Protein AF-A0A7S3M2V0-F1 (afdb_monomer_lite)

pLDDT: mean 78.36, std 23.15, range [28.3, 98.19]

Structure (mmCIF, N/CA/C/O backbone):
data_AF-A0A7S3M2V0-F1
#
_entry.id   AF-A0A7S3M2V0-F1
#
loop_
_atom_site.group_PDB
_atom_site.id
_atom_site.type_symbol
_atom_site.label_atom_id
_atom_site.label_alt_id
_atom_site.label_comp_id
_atom_site.label_asym_id
_atom_site.label_entity_id
_atom_site.label_seq_id
_atom_site.pdbx_PDB_ins_code
_atom_site.Cartn_x
_atom_site.Cartn_y
_atom_site.Cartn_z
_atom_site.occupancy
_atom_site.B_iso_or_equiv
_atom_site.auth_seq_id
_atom_site.auth_comp_id
_atom_site.auth_asym_id
_atom_site.auth_atom_id
_atom_site.pdbx_PDB_model_num
ATOM 1 N N . MET A 1 1 ? 3.330 -9.608 0.270 1.00 85.94 1 MET A N 1
ATOM 2 C CA . MET A 1 1 ? 4.418 -9.182 -0.634 1.00 85.94 1 MET A CA 1
ATOM 3 C C . MET A 1 1 ? 5.205 -10.417 -1.002 1.00 85.94 1 MET A C 1
ATOM 5 O O . MET A 1 1 ? 5.591 -11.142 -0.092 1.00 85.94 1 MET A O 1
ATOM 9 N N . ASN A 1 2 ? 5.426 -10.636 -2.293 1.00 89.81 2 ASN A N 1
ATOM 10 C CA . ASN A 1 2 ? 6.171 -11.778 -2.808 1.00 89.81 2 ASN A CA 1
ATOM 11 C C . ASN A 1 2 ? 7.429 -11.270 -3.511 1.00 89.81 2 ASN A C 1
ATOM 13 O O . ASN A 1 2 ? 7.371 -10.301 -4.271 1.00 89.81 2 ASN A O 1
ATOM 17 N N . LEU A 1 3 ? 8.567 -11.905 -3.239 1.00 91.19 3 LEU A N 1
ATOM 18 C CA . LEU A 1 3 ? 9.823 -11.586 -3.909 1.00 91.19 3 LEU A CA 1
ATOM 19 C C . LEU A 1 3 ? 10.030 -12.556 -5.079 1.00 91.19 3 LEU A C 1
ATOM 21 O O . LEU A 1 3 ? 9.828 -13.759 -4.899 1.00 91.19 3 LEU A O 1
ATOM 25 N N . PRO A 1 4 ? 10.437 -12.072 -6.263 1.00 91.06 4 PRO A N 1
ATOM 26 C CA . PRO A 1 4 ? 10.770 -12.951 -7.376 1.00 91.06 4 PRO A CA 1
ATOM 27 C C . PRO A 1 4 ? 12.010 -13.800 -7.054 1.00 91.06 4 PRO A C 1
ATOM 29 O O . PRO A 1 4 ? 12.847 -13.418 -6.239 1.00 91.06 4 PRO A O 1
ATOM 32 N N . LEU A 1 5 ? 12.158 -14.948 -7.726 1.00 88.88 5 LEU A N 1
ATOM 33 C CA . LEU A 1 5 ? 13.285 -15.871 -7.503 1.00 88.88 5 LEU A CA 1
ATOM 34 C C . LEU A 1 5 ? 14.654 -15.215 -7.745 1.00 88.88 5 LEU A C 1
ATOM 36 O O . LEU A 1 5 ? 15.607 -15.488 -7.022 1.00 88.88 5 LEU A O 1
ATOM 40 N N . LEU A 1 6 ? 14.732 -14.338 -8.748 1.00 91.94 6 LEU A N 1
ATOM 41 C CA . LEU A 1 6 ? 15.904 -13.520 -9.068 1.00 91.94 6 LEU A CA 1
ATOM 42 C C . LEU A 1 6 ? 15.725 -12.104 -8.504 1.00 91.94 6 LEU A C 1
ATOM 44 O O . LEU A 1 6 ? 15.824 -11.113 -9.222 1.00 91.94 6 LEU A O 1
ATOM 48 N N . TYR A 1 7 ? 15.349 -12.002 -7.228 1.00 90.31 7 TYR A N 1
ATOM 49 C CA . TYR A 1 7 ? 15.157 -10.711 -6.572 1.00 90.31 7 TYR A CA 1
ATOM 50 C C . TYR A 1 7 ? 16.423 -9.851 -6.653 1.00 90.31 7 TYR A C 1
ATOM 52 O O . TYR A 1 7 ? 17.525 -10.322 -6.374 1.00 90.31 7 TYR A O 1
ATOM 60 N N . ASN A 1 8 ? 16.216 -8.570 -6.970 1.00 89.88 8 ASN A N 1
ATOM 61 C CA . ASN A 1 8 ? 17.262 -7.576 -7.188 1.00 89.88 8 ASN A CA 1
ATOM 62 C C . ASN A 1 8 ? 18.113 -7.812 -8.448 1.00 89.88 8 ASN A C 1
ATOM 64 O O . ASN A 1 8 ? 19.311 -7.547 -8.444 1.00 89.88 8 ASN A O 1
ATOM 68 N N . ASP A 1 9 ? 17.476 -8.291 -9.512 1.00 92.38 9 ASP A N 1
ATOM 69 C CA . ASP A 1 9 ? 18.005 -8.372 -10.877 1.00 92.38 9 ASP A CA 1
ATOM 70 C C . ASP A 1 9 ? 17.248 -7.360 -11.765 1.00 92.38 9 ASP A C 1
ATOM 72 O O . ASP A 1 9 ? 16.314 -6.685 -11.314 1.00 92.38 9 ASP A O 1
ATOM 76 N N . GLU A 1 10 ? 17.657 -7.193 -13.016 1.00 93.00 10 GLU A N 1
ATOM 77 C CA . GLU A 1 10 ? 17.012 -6.266 -13.943 1.00 93.00 10 GLU A CA 1
ATOM 78 C C . GLU A 1 10 ? 15.523 -6.603 -14.121 1.00 93.00 10 GLU A C 1
ATOM 80 O O . GLU A 1 10 ? 15.143 -7.717 -14.482 1.00 93.00 10 GLU A O 1
ATOM 85 N N . ASN A 1 11 ? 14.658 -5.612 -13.887 1.00 92.81 11 ASN A N 1
ATOM 86 C CA . ASN A 1 11 ? 13.200 -5.734 -14.014 1.00 92.81 11 ASN A CA 1
ATOM 87 C C . ASN A 1 11 ? 12.539 -6.812 -13.131 1.00 92.81 11 ASN A C 1
ATOM 89 O O . ASN A 1 11 ? 11.455 -7.298 -13.463 1.00 92.81 11 ASN A O 1
ATOM 93 N N . THR A 1 12 ? 13.131 -7.145 -11.977 1.00 94.25 12 THR A N 1
ATOM 94 C CA . THR A 1 12 ? 12.544 -8.086 -11.008 1.00 94.25 12 THR A CA 1
ATOM 95 C C . THR A 1 12 ? 11.846 -7.383 -9.840 1.00 94.25 12 THR A C 1
ATOM 97 O O . THR A 1 12 ? 12.224 -7.500 -8.673 1.00 94.25 12 THR A O 1
ATOM 100 N N . HIS A 1 13 ? 10.776 -6.645 -10.156 1.00 95.44 13 HIS A N 1
ATOM 101 C CA . HIS A 1 13 ? 9.935 -5.979 -9.157 1.00 95.44 13 HIS A CA 1
ATOM 102 C C . HIS A 1 13 ? 9.354 -6.967 -8.134 1.00 95.44 13 HIS A C 1
ATOM 104 O O . HIS A 1 13 ? 8.874 -8.035 -8.522 1.00 95.44 13 HIS A O 1
ATOM 110 N N . PRO A 1 14 ? 9.325 -6.614 -6.838 1.00 95.44 14 PRO A N 1
ATOM 111 C CA . PRO A 1 14 ? 8.529 -7.348 -5.868 1.00 95.44 14 PRO A CA 1
ATOM 112 C C . PRO A 1 14 ? 7.035 -7.121 -6.122 1.00 95.44 14 PRO A C 1
ATOM 114 O O . PRO A 1 14 ? 6.609 -6.025 -6.487 1.00 95.44 14 PRO A O 1
ATOM 117 N N . GLU A 1 15 ? 6.231 -8.146 -5.866 1.00 94.81 15 GLU A N 1
ATOM 118 C CA . GLU A 1 15 ? 4.776 -8.055 -5.954 1.00 94.81 15 GLU A CA 1
ATOM 119 C C . GLU A 1 15 ? 4.200 -7.630 -4.606 1.00 94.81 15 GLU A C 1
ATOM 121 O O . GLU A 1 15 ? 4.487 -8.230 -3.561 1.00 94.81 15 GLU A O 1
ATOM 126 N N . ILE A 1 16 ? 3.355 -6.600 -4.616 1.00 96.00 16 ILE A N 1
ATOM 127 C CA . ILE A 1 16 ? 2.679 -6.097 -3.424 1.00 96.00 16 ILE A CA 1
ATOM 128 C C . ILE A 1 16 ? 1.179 -6.270 -3.606 1.00 96.00 16 ILE A C 1
ATOM 130 O O . ILE A 1 16 ? 0.606 -5.820 -4.593 1.00 96.00 16 ILE A O 1
ATOM 134 N N . SER A 1 17 ? 0.546 -6.897 -2.621 1.00 95.44 17 SER A N 1
ATOM 135 C CA . SER A 1 17 ? -0.901 -7.001 -2.534 1.00 95.44 17 SER A CA 1
ATOM 136 C C . SER A 1 17 ? -1.368 -6.783 -1.102 1.00 95.44 17 SER A C 1
ATOM 138 O O . SER A 1 17 ? -0.676 -7.142 -0.142 1.00 95.44 17 SER A O 1
ATOM 140 N N . PHE A 1 18 ? -2.541 -6.174 -0.974 1.00 94.62 18 PHE A N 1
ATOM 141 C CA . PHE A 1 18 ? -3.258 -6.006 0.277 1.00 94.62 18 PHE A CA 1
ATOM 142 C C . PHE A 1 18 ? -4.254 -7.147 0.461 1.00 9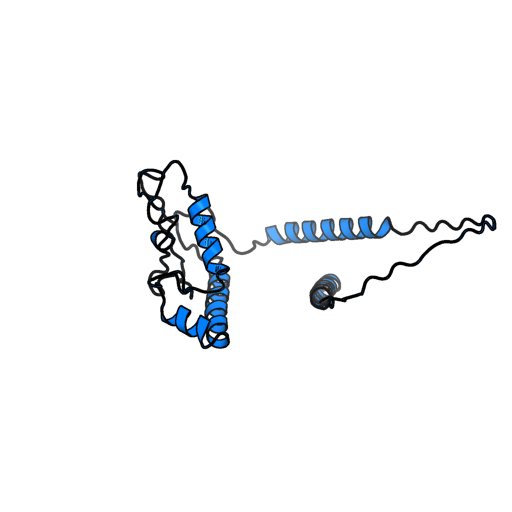4.62 18 PHE A C 1
ATOM 144 O O . PHE A 1 18 ? -5.010 -7.476 -0.451 1.00 94.62 18 PHE A O 1
ATOM 151 N N . ASN A 1 19 ? -4.256 -7.737 1.653 1.00 89.69 19 ASN A N 1
ATOM 152 C CA . ASN A 1 19 ? -5.244 -8.724 2.062 1.00 89.69 19 ASN A CA 1
ATOM 153 C C . ASN A 1 19 ? -5.816 -8.308 3.429 1.00 89.69 19 ASN A C 1
ATOM 155 O O . ASN A 1 19 ? -5.068 -8.298 4.407 1.00 89.69 19 ASN A O 1
ATOM 159 N N . PRO A 1 20 ? -7.103 -7.938 3.518 1.00 91.38 20 PRO A N 1
ATOM 160 C CA . PRO A 1 20 ? -8.052 -7.781 2.407 1.00 91.38 20 PRO A CA 1
ATOM 161 C C . PRO A 1 20 ? -7.656 -6.629 1.451 1.00 91.38 20 PRO A C 1
ATOM 163 O O . PRO A 1 20 ? -6.841 -5.782 1.834 1.00 91.38 20 PRO A O 1
ATOM 166 N N . PRO A 1 21 ? -8.204 -6.574 0.218 1.00 95.56 21 PRO A N 1
ATOM 167 C CA . PRO A 1 21 ? -8.041 -5.420 -0.666 1.00 95.56 21 PRO A CA 1
ATOM 168 C C . PRO A 1 21 ? -8.483 -4.121 0.020 1.00 95.56 21 PRO A C 1
ATOM 170 O O . PRO A 1 21 ? -9.477 -4.099 0.745 1.00 95.56 21 PRO A O 1
ATOM 173 N N . ILE A 1 22 ? -7.756 -3.027 -0.217 1.00 97.25 22 ILE A N 1
ATOM 174 C CA . ILE A 1 22 ? -8.046 -1.724 0.396 1.00 97.25 22 ILE A CA 1
ATOM 175 C C . ILE A 1 22 ? -8.645 -0.744 -0.610 1.00 97.25 22 ILE A C 1
ATOM 177 O O . ILE A 1 22 ? -8.357 -0.789 -1.806 1.00 97.25 22 ILE A O 1
ATOM 181 N N . PHE A 1 23 ? -9.438 0.202 -0.112 1.00 98.00 23 PHE A N 1
ATOM 182 C CA . PHE A 1 23 ? -9.989 1.276 -0.928 1.00 98.00 23 PHE A CA 1
ATOM 183 C C . PHE A 1 23 ? -8.955 2.396 -1.135 1.00 98.00 23 PHE A C 1
ATOM 185 O O . PHE A 1 23 ? -8.871 3.339 -0.350 1.00 98.00 23 PHE A O 1
ATOM 192 N N . ASN A 1 24 ? -8.134 2.277 -2.180 1.00 97.88 24 ASN A N 1
ATOM 193 C CA . ASN A 1 24 ? -7.141 3.278 -2.581 1.00 97.88 24 ASN A CA 1
ATOM 194 C C . ASN A 1 24 ? -7.098 3.396 -4.119 1.00 97.88 24 ASN A C 1
ATOM 196 O O . ASN A 1 24 ? -7.196 2.365 -4.781 1.00 97.88 24 ASN A O 1
ATOM 200 N N . PRO A 1 25 ? -6.923 4.600 -4.704 1.00 97.69 25 PRO A N 1
ATOM 201 C CA . PRO A 1 25 ? -6.874 4.778 -6.160 1.00 97.69 25 PRO A CA 1
ATOM 202 C C . PRO A 1 25 ? -5.831 3.919 -6.887 1.00 97.69 25 PRO A C 1
ATOM 204 O O . PRO A 1 25 ? -6.088 3.448 -7.992 1.00 97.69 25 PRO A O 1
ATOM 207 N N . LEU A 1 26 ? -4.665 3.681 -6.284 1.00 97.62 26 LEU A N 1
ATOM 208 C CA . LEU A 1 26 ? -3.564 2.932 -6.906 1.00 97.62 26 LEU A CA 1
ATOM 209 C C . LEU A 1 26 ? -3.589 1.431 -6.597 1.00 97.62 26 LEU A C 1
ATOM 211 O O . LEU A 1 26 ? -2.678 0.710 -6.994 1.00 97.62 26 LEU A O 1
ATOM 215 N N . VAL A 1 27 ? -4.613 0.955 -5.888 1.00 98.19 27 VAL A N 1
ATOM 216 C CA . VAL A 1 27 ? -4.750 -0.451 -5.504 1.00 98.19 27 VAL A CA 1
ATOM 217 C C . VAL A 1 27 ? -5.934 -1.056 -6.231 1.00 98.19 27 VAL A C 1
ATOM 219 O O . VAL A 1 27 ? -7.034 -0.509 -6.197 1.00 98.19 27 VAL A O 1
ATOM 222 N N . ASP A 1 28 ? -5.717 -2.201 -6.869 1.00 97.94 28 ASP A N 1
ATOM 223 C CA . ASP A 1 28 ? -6.786 -2.929 -7.538 1.00 97.94 28 ASP A CA 1
ATOM 224 C C . ASP A 1 28 ? -7.866 -3.345 -6.515 1.00 97.94 28 ASP A C 1
ATOM 226 O O . ASP A 1 28 ? -7.550 -4.006 -5.518 1.00 97.94 28 ASP A O 1
ATOM 230 N N . PRO A 1 29 ? -9.144 -2.979 -6.728 1.00 97.00 29 PRO A N 1
ATOM 231 C CA . PRO A 1 29 ? -10.192 -3.167 -5.726 1.00 97.00 29 PRO A CA 1
ATOM 232 C C . PRO A 1 29 ? -10.594 -4.633 -5.521 1.00 97.00 29 PRO A C 1
ATOM 234 O O . PRO A 1 29 ? -11.295 -4.933 -4.557 1.00 97.00 29 PRO A O 1
ATOM 237 N N . VAL A 1 30 ? -10.195 -5.542 -6.418 1.00 96.12 30 VAL A N 1
ATOM 238 C CA . VAL A 1 30 ? -10.583 -6.960 -6.379 1.00 96.12 30 VAL A CA 1
ATOM 239 C C . VAL A 1 30 ? -9.438 -7.826 -5.865 1.00 96.12 30 VAL A C 1
ATOM 241 O O . VAL A 1 30 ? -9.622 -8.662 -4.986 1.00 96.12 30 VAL A O 1
ATOM 244 N N . THR A 1 31 ? -8.249 -7.633 -6.421 1.00 96.94 31 THR A N 1
ATOM 245 C CA . THR A 1 31 ? -7.047 -8.425 -6.142 1.00 96.94 31 THR A CA 1
ATOM 246 C C . THR A 1 31 ? -6.202 -7.829 -5.017 1.00 96.94 31 THR A C 1
ATOM 248 O O . THR A 1 31 ? -5.353 -8.523 -4.460 1.00 96.94 31 THR A O 1
ATOM 251 N N . GLY A 1 32 ? -6.397 -6.546 -4.693 1.00 96.94 32 GLY A N 1
ATOM 252 C CA . GLY A 1 32 ? -5.567 -5.814 -3.742 1.00 96.94 32 GLY A CA 1
ATOM 253 C C . GLY A 1 32 ? -4.158 -5.525 -4.258 1.00 96.94 32 GLY A C 1
ATOM 254 O O . GLY A 1 32 ? -3.322 -5.083 -3.473 1.00 96.94 32 GLY A O 1
ATOM 255 N N . ALA A 1 33 ? -3.859 -5.793 -5.532 1.00 97.62 33 ALA A N 1
ATOM 256 C CA . ALA A 1 33 ? -2.536 -5.590 -6.103 1.00 97.62 33 ALA A CA 1
ATOM 257 C C . ALA A 1 33 ? -2.186 -4.098 -6.209 1.00 97.62 33 ALA A C 1
ATOM 259 O O . ALA A 1 33 ? -3.013 -3.276 -6.603 1.00 97.62 33 ALA A O 1
ATOM 260 N N . LEU A 1 34 ? -0.939 -3.769 -5.877 1.00 97.62 34 LEU A N 1
ATOM 261 C CA . LEU A 1 34 ? -0.328 -2.461 -6.086 1.00 97.62 34 LEU A CA 1
ATOM 262 C C . LEU A 1 34 ? 0.774 -2.603 -7.136 1.00 97.62 34 LEU A C 1
ATOM 264 O O . LEU A 1 34 ? 1.781 -3.273 -6.890 1.00 97.62 34 LEU A O 1
ATOM 268 N N . ASP A 1 35 ? 0.602 -1.955 -8.287 1.00 95.75 35 ASP A N 1
ATOM 269 C CA . ASP A 1 35 ? 1.611 -1.961 -9.345 1.00 95.75 35 ASP A CA 1
ATOM 270 C C . ASP A 1 35 ? 2.671 -0.878 -9.099 1.00 95.75 35 ASP A C 1
ATOM 272 O O . ASP A 1 35 ? 2.404 0.324 -9.141 1.00 95.75 35 ASP A O 1
ATOM 276 N N . LEU A 1 36 ? 3.907 -1.315 -8.853 1.00 95.56 36 LEU A N 1
ATOM 277 C CA . LEU A 1 36 ? 5.049 -0.422 -8.661 1.00 95.56 36 LEU A CA 1
ATOM 278 C C . LEU A 1 36 ? 5.417 0.338 -9.938 1.00 95.56 36 LEU A C 1
ATOM 280 O O . LEU A 1 36 ? 5.940 1.445 -9.852 1.00 95.56 36 LEU A O 1
ATOM 284 N N . LYS A 1 37 ? 5.131 -0.223 -11.117 1.00 94.50 37 LYS A N 1
ATOM 285 C CA . LYS A 1 37 ? 5.528 0.352 -12.412 1.00 94.50 37 LYS A CA 1
ATOM 286 C C . LYS A 1 37 ? 4.748 1.614 -12.775 1.00 94.50 37 LYS A C 1
ATOM 288 O O . LYS A 1 37 ? 5.089 2.276 -13.753 1.00 94.50 37 LYS A O 1
ATOM 293 N N . MET A 1 38 ? 3.720 1.947 -11.994 1.00 92.12 38 MET A N 1
ATOM 294 C CA . MET A 1 38 ? 2.965 3.193 -12.117 1.00 92.12 38 MET A CA 1
ATOM 295 C C . MET A 1 38 ? 3.778 4.422 -11.692 1.00 92.12 38 MET A C 1
ATOM 297 O O . MET A 1 38 ? 3.453 5.533 -12.102 1.00 92.12 38 MET A O 1
ATOM 301 N N . ASP A 1 39 ? 4.814 4.252 -10.866 1.00 91.75 39 ASP A N 1
ATOM 302 C CA . ASP A 1 39 ? 5.745 5.329 -10.532 1.00 91.75 39 ASP A CA 1
ATOM 303 C C . ASP A 1 39 ? 6.886 5.357 -11.548 1.00 91.75 39 ASP A C 1
ATOM 305 O O . ASP A 1 39 ? 7.564 4.353 -11.763 1.00 91.75 39 ASP A O 1
ATOM 309 N N . GLU A 1 40 ? 7.135 6.517 -12.156 1.00 91.06 40 GLU A N 1
ATOM 310 C CA . GLU A 1 40 ? 8.174 6.661 -13.183 1.00 91.06 40 GLU A CA 1
ATOM 311 C C . GLU A 1 40 ? 9.571 6.260 -12.679 1.00 91.06 40 GLU A C 1
ATOM 313 O O . GLU A 1 40 ? 10.368 5.729 -13.451 1.00 91.06 40 GLU A O 1
ATOM 318 N N . SER A 1 41 ? 9.871 6.436 -11.383 1.00 91.69 41 SER A N 1
ATOM 319 C CA . SER A 1 41 ? 11.156 5.994 -10.819 1.00 91.69 41 SER A CA 1
ATOM 320 C C . SER A 1 41 ? 11.262 4.475 -10.684 1.00 91.69 41 SER A C 1
ATOM 322 O O . SER A 1 41 ? 12.365 3.944 -10.617 1.00 91.69 41 SER A O 1
ATOM 324 N N . LEU A 1 42 ? 10.128 3.772 -10.684 1.00 94.06 42 LEU A N 1
ATOM 325 C CA . LEU A 1 42 ? 10.023 2.326 -10.511 1.00 94.06 42 LEU A CA 1
ATOM 326 C C . LEU A 1 42 ? 9.528 1.615 -11.769 1.00 94.06 42 LEU A C 1
ATOM 328 O O . LEU A 1 42 ? 9.242 0.425 -11.710 1.00 94.06 42 LEU A O 1
ATOM 332 N N . LYS A 1 43 ? 9.446 2.287 -12.917 1.00 94.50 43 LYS A N 1
ATOM 333 C CA . LYS A 1 43 ? 9.039 1.655 -14.178 1.00 94.50 43 LYS A CA 1
ATOM 334 C C . LYS A 1 43 ? 9.971 0.508 -14.579 1.00 94.50 43 LYS A C 1
ATOM 336 O O . LYS A 1 43 ? 9.512 -0.549 -15.009 1.00 94.50 43 LYS A O 1
ATOM 341 N N . GLU A 1 44 ? 11.268 0.701 -14.357 1.00 95.44 44 GLU A N 1
ATOM 342 C CA . GLU A 1 44 ? 12.320 -0.300 -14.543 1.00 95.44 44 GLU A CA 1
ATOM 343 C C . GLU A 1 44 ? 12.984 -0.607 -13.196 1.00 95.44 44 GLU A C 1
ATOM 345 O O . GLU A 1 44 ? 13.345 0.301 -12.441 1.00 95.44 44 GLU A O 1
ATOM 350 N N . TRP A 1 45 ? 13.153 -1.891 -12.868 1.00 95.81 45 TRP A N 1
ATOM 351 C CA . TRP A 1 45 ? 13.860 -2.275 -11.642 1.00 95.81 45 TRP A CA 1
ATOM 352 C C . TRP A 1 45 ? 15.363 -2.336 -11.910 1.00 95.81 45 TRP A C 1
ATOM 354 O O . TRP A 1 45 ? 15.796 -3.088 -12.781 1.00 95.81 45 TRP A O 1
ATOM 364 N N . GLN A 1 46 ? 16.148 -1.557 -11.163 1.00 95.50 46 GLN A N 1
ATOM 365 C CA . GLN A 1 46 ? 17.596 -1.455 -11.327 1.00 95.50 46 GLN A CA 1
ATOM 366 C C . GLN A 1 46 ? 18.287 -1.943 -10.044 1.00 95.50 46 GLN A C 1
ATOM 368 O O . GLN A 1 46 ? 18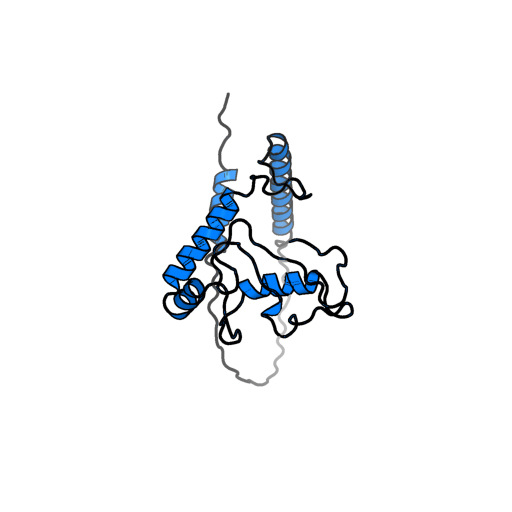.143 -1.279 -9.014 1.00 95.50 46 GLN A O 1
ATOM 373 N N . PRO A 1 47 ? 19.065 -3.041 -10.088 1.00 94.56 47 PRO A N 1
ATOM 374 C CA . PRO A 1 47 ? 19.718 -3.642 -8.913 1.00 94.56 47 PRO A CA 1
ATOM 375 C C . PRO A 1 47 ? 20.611 -2.705 -8.094 1.00 94.56 47 PRO A C 1
ATOM 377 O O . PRO A 1 47 ? 20.832 -2.922 -6.904 1.00 94.56 47 PRO A O 1
ATOM 380 N N . GLU A 1 48 ? 21.147 -1.671 -8.741 1.00 94.50 48 GLU A N 1
ATOM 381 C CA . GLU A 1 48 ? 22.046 -0.681 -8.139 1.00 94.50 48 GLU A CA 1
ATOM 382 C C . GLU A 1 48 ? 21.301 0.402 -7.344 1.00 94.50 48 GLU A C 1
ATOM 384 O O . GLU A 1 48 ? 21.914 1.134 -6.566 1.00 94.50 48 GLU A O 1
ATOM 389 N N . ARG A 1 49 ? 19.987 0.545 -7.558 1.00 93.00 49 ARG A N 1
ATOM 390 C CA . ARG A 1 49 ? 19.184 1.671 -7.050 1.00 93.00 49 ARG A CA 1
ATOM 391 C C . ARG A 1 49 ? 17.947 1.233 -6.280 1.00 93.00 49 ARG A C 1
ATOM 393 O O . ARG A 1 49 ? 17.527 1.921 -5.350 1.00 93.00 49 ARG A O 1
ATOM 400 N N . HIS A 1 50 ? 17.326 0.137 -6.696 1.00 96.44 50 HIS A N 1
ATOM 401 C CA . HIS A 1 50 ? 16.017 -0.278 -6.219 1.00 96.44 50 HIS A CA 1
ATOM 402 C C . HIS A 1 50 ? 16.158 -1.491 -5.314 1.00 96.44 50 HIS A C 1
ATOM 404 O O . HIS A 1 50 ? 16.647 -2.534 -5.721 1.00 96.44 50 HIS A O 1
ATOM 410 N N . PHE A 1 51 ? 15.693 -1.343 -4.079 1.00 95.31 51 PHE A N 1
ATOM 411 C CA . PHE A 1 51 ? 15.661 -2.403 -3.081 1.00 95.31 51 PHE A CA 1
ATOM 412 C C . PHE A 1 51 ? 14.247 -2.511 -2.511 1.00 95.31 51 PHE A C 1
ATOM 414 O O . PHE A 1 51 ? 13.397 -1.649 -2.735 1.00 95.31 51 PHE A O 1
ATOM 421 N N . ILE A 1 52 ? 13.992 -3.534 -1.698 1.00 94.69 52 ILE A N 1
ATOM 422 C CA . ILE A 1 52 ? 12.709 -3.721 -1.011 1.00 94.69 52 ILE A CA 1
ATOM 423 C C . ILE A 1 52 ? 12.284 -2.468 -0.238 1.00 94.69 52 ILE A C 1
ATOM 425 O O . ILE A 1 52 ? 11.109 -2.122 -0.223 1.00 94.69 52 ILE A O 1
ATOM 429 N N . VAL A 1 53 ? 13.241 -1.727 0.331 1.00 94.75 53 VAL A N 1
ATOM 430 C CA . VAL A 1 53 ? 12.983 -0.459 1.024 1.00 94.75 53 VAL A CA 1
ATOM 431 C C . VAL A 1 53 ? 12.399 0.585 0.072 1.00 94.75 53 VAL A C 1
ATOM 433 O O . VAL A 1 53 ? 11.491 1.314 0.461 1.00 94.75 53 VAL A O 1
ATOM 436 N N . THR A 1 54 ? 12.846 0.634 -1.183 1.00 95.50 54 THR A N 1
ATOM 437 C CA . THR A 1 54 ? 12.282 1.507 -2.220 1.00 95.50 54 THR A CA 1
ATOM 438 C C . THR A 1 54 ? 10.820 1.146 -2.496 1.00 95.50 54 THR A C 1
ATOM 440 O O . THR A 1 54 ? 9.958 2.024 -2.486 1.00 95.50 54 THR A O 1
ATOM 443 N N . ALA A 1 55 ? 10.514 -0.148 -2.633 1.00 96.00 55 ALA A N 1
ATOM 444 C CA . ALA A 1 55 ? 9.145 -0.632 -2.817 1.00 96.00 55 ALA A CA 1
ATOM 445 C C . ALA A 1 55 ? 8.249 -0.321 -1.601 1.00 96.00 55 ALA A C 1
ATOM 447 O O . ALA A 1 55 ? 7.135 0.174 -1.758 1.00 96.00 55 ALA A O 1
ATOM 448 N N . VAL A 1 56 ? 8.754 -0.523 -0.379 1.00 96.31 56 VAL A N 1
ATOM 449 C CA . VAL A 1 56 ? 8.056 -0.168 0.872 1.00 96.31 56 VAL A CA 1
ATOM 450 C C . VAL A 1 56 ? 7.863 1.348 0.999 1.00 96.31 56 VAL A C 1
ATOM 452 O O . VAL A 1 56 ? 6.847 1.807 1.516 1.00 96.31 56 VAL A O 1
ATOM 455 N N . THR A 1 57 ? 8.803 2.147 0.497 1.00 96.50 57 THR A N 1
ATOM 456 C CA . THR A 1 57 ? 8.701 3.613 0.503 1.00 96.50 57 THR A CA 1
ATOM 457 C C . THR A 1 57 ? 7.598 4.081 -0.439 1.00 96.50 57 THR A C 1
ATOM 459 O O . THR A 1 57 ? 6.803 4.942 -0.064 1.00 96.50 57 THR A O 1
ATOM 462 N N . PHE A 1 58 ? 7.492 3.479 -1.626 1.00 96.38 58 PHE A N 1
ATOM 463 C CA . PHE A 1 58 ? 6.376 3.734 -2.533 1.00 96.38 58 PHE A CA 1
ATOM 464 C C . PHE A 1 58 ? 5.038 3.261 -1.947 1.00 96.38 58 PHE A C 1
ATOM 466 O O . PHE A 1 58 ? 4.072 4.019 -1.939 1.00 96.38 58 PHE A O 1
ATOM 473 N N . LEU A 1 59 ? 4.999 2.069 -1.348 1.00 97.25 59 LEU A N 1
ATOM 474 C CA . LEU A 1 59 ? 3.837 1.575 -0.606 1.00 97.25 59 LEU A CA 1
ATOM 475 C C . LEU A 1 59 ? 3.398 2.550 0.498 1.00 97.25 59 LEU A C 1
ATOM 477 O O . LEU A 1 59 ? 2.213 2.795 0.681 1.00 97.25 59 LEU A O 1
ATOM 481 N N . LYS A 1 60 ? 4.334 3.150 1.234 1.00 97.12 60 LYS A N 1
ATOM 482 C CA . LYS A 1 60 ? 3.994 4.202 2.195 1.00 97.12 60 LYS A CA 1
ATOM 483 C C . LYS A 1 60 ? 3.434 5.429 1.472 1.00 97.12 60 LYS A C 1
ATOM 485 O O . LYS A 1 60 ? 2.402 5.950 1.881 1.00 97.12 60 LYS A O 1
ATOM 490 N N . LYS A 1 61 ? 4.097 5.882 0.401 1.00 96.31 61 LYS A N 1
ATOM 491 C CA . LYS A 1 61 ? 3.746 7.086 -0.372 1.00 96.31 61 LYS A CA 1
ATOM 492 C C . LYS A 1 61 ? 2.278 7.090 -0.804 1.00 96.31 61 LYS A C 1
ATOM 494 O O . LYS A 1 61 ? 1.653 8.136 -0.662 1.00 96.31 61 LYS A O 1
ATOM 499 N N . ILE A 1 62 ? 1.712 5.960 -1.248 1.00 96.25 62 ILE A N 1
ATOM 500 C CA . ILE A 1 62 ? 0.317 5.905 -1.736 1.00 96.25 62 ILE A CA 1
ATOM 501 C C . ILE A 1 62 ? -0.738 6.296 -0.685 1.00 96.25 62 ILE A C 1
ATOM 503 O O . ILE A 1 62 ? -1.844 6.682 -1.051 1.00 96.25 62 ILE A O 1
ATOM 507 N N . PHE A 1 63 ? -0.410 6.238 0.611 1.00 96.31 63 PHE A N 1
ATOM 508 C CA . PHE A 1 63 ? -1.308 6.666 1.691 1.00 96.31 63 PHE A CA 1
ATOM 509 C C . PHE A 1 63 ? -1.237 8.166 1.992 1.00 96.31 63 PHE A C 1
ATOM 511 O O . PHE A 1 63 ? -2.142 8.707 2.620 1.00 96.31 63 PHE A O 1
ATOM 518 N N . TYR A 1 64 ? -0.171 8.840 1.555 1.00 95.75 64 TYR A N 1
ATOM 519 C CA . TYR A 1 64 ? 0.074 10.260 1.829 1.00 95.75 64 TYR A CA 1
ATOM 520 C C . TYR A 1 64 ? -0.081 11.145 0.585 1.00 95.75 64 TYR A C 1
ATOM 522 O O . TYR A 1 64 ? 0.209 12.343 0.640 1.00 95.75 64 TYR A O 1
ATOM 530 N N . MET A 1 65 ? -0.512 10.576 -0.544 1.00 94.62 65 MET A N 1
ATOM 531 C CA . MET A 1 65 ? -0.757 11.336 -1.769 1.00 94.62 65 MET A CA 1
ATOM 532 C C . MET A 1 65 ? -1.894 12.342 -1.570 1.00 94.62 65 MET A C 1
ATOM 534 O O . MET A 1 65 ? -2.924 12.035 -0.971 1.00 94.62 65 MET A O 1
ATOM 538 N N . LYS A 1 66 ? -1.690 13.561 -2.080 1.00 94.31 66 LYS A N 1
ATOM 539 C CA . LYS A 1 66 ? -2.676 14.653 -2.028 1.00 94.31 66 LYS A CA 1
ATOM 540 C C . LYS A 1 66 ? -3.480 14.789 -3.320 1.00 94.31 66 LYS A C 1
ATOM 542 O O . LYS A 1 66 ? -4.547 15.394 -3.302 1.00 94.31 66 LYS A O 1
ATOM 547 N N . ASP A 1 67 ? -2.971 14.229 -4.408 1.00 93.62 67 ASP A N 1
ATOM 548 C CA . ASP A 1 67 ? -3.596 14.174 -5.720 1.00 93.62 67 ASP A CA 1
ATOM 549 C C . ASP A 1 67 ? -3.040 12.977 -6.506 1.00 93.62 67 ASP A C 1
ATOM 551 O O . ASP A 1 67 ? -2.001 12.415 -6.147 1.00 93.62 67 ASP A O 1
ATOM 555 N N . TYR A 1 68 ? -3.749 12.592 -7.568 1.00 93.75 68 TYR A N 1
ATOM 556 C CA . TYR A 1 68 ? -3.415 11.440 -8.411 1.00 93.75 68 TYR A CA 1
ATOM 557 C C . TYR A 1 68 ? -3.236 11.822 -9.887 1.00 93.75 68 TYR A C 1
ATOM 559 O O . TYR A 1 68 ? -3.208 10.954 -10.754 1.00 93.75 68 TYR A O 1
ATOM 567 N N . ASN A 1 69 ? -3.087 13.114 -10.195 1.00 88.12 69 ASN A N 1
ATOM 568 C CA . ASN A 1 69 ? -3.017 13.600 -11.579 1.00 88.12 69 ASN A CA 1
ATOM 569 C C . ASN A 1 69 ? -1.725 13.184 -12.302 1.00 88.12 69 ASN A C 1
ATOM 571 O O . ASN A 1 69 ? -1.674 13.186 -13.528 1.00 88.12 69 ASN A O 1
ATOM 575 N N . GLY A 1 70 ? -0.681 12.827 -11.548 1.00 86.06 70 GLY A N 1
ATOM 576 C CA . GLY A 1 70 ? 0.577 12.308 -12.087 1.00 86.06 70 GLY A CA 1
ATOM 577 C C . GLY A 1 70 ? 0.508 10.865 -12.597 1.00 86.06 70 GLY A C 1
ATOM 578 O O . GLY A 1 70 ? 1.494 10.387 -13.149 1.00 86.06 70 GLY A O 1
ATOM 579 N N . PHE A 1 71 ? -0.623 10.173 -12.423 1.00 88.94 71 PHE A N 1
ATOM 580 C CA . PHE A 1 71 ? -0.807 8.791 -12.856 1.00 88.94 71 PHE A CA 1
ATOM 581 C C . PHE A 1 71 ? -1.692 8.748 -14.110 1.00 88.94 71 PHE A C 1
ATOM 583 O O . PHE A 1 71 ? -2.857 9.138 -14.033 1.00 88.94 71 PHE A O 1
ATOM 590 N N . PRO A 1 72 ? -1.182 8.266 -15.263 1.00 83.44 72 PRO A N 1
ATOM 591 C CA . PRO A 1 72 ? -1.958 8.202 -16.506 1.00 83.44 72 PRO A CA 1
ATOM 592 C C . PRO A 1 72 ? -3.218 7.340 -16.394 1.00 83.44 72 PRO A C 1
ATOM 594 O O . PRO A 1 72 ? -4.216 7.602 -17.060 1.00 83.44 72 PRO A O 1
ATOM 597 N N . GLN A 1 73 ? -3.150 6.303 -15.562 1.00 88.56 73 GLN A N 1
ATOM 598 C CA . GLN A 1 73 ? -4.239 5.392 -15.256 1.00 88.56 73 GLN A CA 1
ATOM 599 C C . GLN A 1 73 ? -4.125 4.992 -13.787 1.00 88.56 73 GLN A C 1
ATOM 601 O O . GLN A 1 73 ? -3.021 4.769 -13.292 1.00 88.56 73 GLN A O 1
ATOM 606 N N . VAL A 1 74 ? -5.260 4.892 -13.101 1.00 95.38 74 VAL A N 1
ATOM 607 C CA . VAL A 1 74 ? -5.342 4.392 -11.725 1.00 95.38 74 VAL A CA 1
ATOM 608 C C . VAL A 1 74 ? -6.005 3.015 -11.709 1.00 95.38 74 VAL A C 1
ATOM 610 O O . VAL A 1 74 ? -6.793 2.691 -12.595 1.00 95.38 74 VAL A O 1
ATOM 613 N N . ALA A 1 75 ? -5.684 2.189 -10.715 1.00 96.69 75 ALA A N 1
ATOM 614 C CA . ALA A 1 75 ? -6.241 0.838 -10.601 1.00 96.69 75 ALA A CA 1
ATOM 615 C C . ALA A 1 75 ? -7.701 0.845 -10.109 1.00 96.69 75 ALA A C 1
ATOM 617 O O . ALA A 1 75 ? -8.479 -0.054 -10.421 1.00 96.69 75 ALA A O 1
ATOM 618 N N . ASN A 1 76 ? -8.087 1.879 -9.361 1.00 97.56 76 ASN A N 1
ATOM 619 C CA . ASN A 1 76 ? -9.418 2.041 -8.796 1.00 97.56 76 ASN A CA 1
ATOM 620 C C . ASN A 1 76 ? -9.968 3.438 -9.104 1.00 97.56 76 ASN A C 1
ATOM 622 O O . ASN A 1 76 ? -9.848 4.379 -8.315 1.00 97.56 76 ASN A O 1
ATOM 626 N N . GLU A 1 77 ? -10.602 3.547 -10.270 1.00 96.44 77 GLU A N 1
ATOM 627 C CA . GLU A 1 77 ? -11.289 4.756 -10.743 1.00 96.44 77 GLU A CA 1
ATOM 628 C C . GLU A 1 77 ? -12.321 5.260 -9.722 1.00 96.44 77 GLU A C 1
ATOM 630 O O . GLU A 1 77 ? -12.360 6.448 -9.422 1.00 96.44 77 GLU A O 1
ATOM 635 N N . ALA A 1 78 ? -13.099 4.361 -9.106 1.00 96.88 78 ALA A N 1
ATOM 636 C CA . ALA A 1 78 ? -14.120 4.744 -8.129 1.00 96.88 78 ALA A CA 1
ATOM 637 C C . ALA A 1 78 ? -13.513 5.430 -6.895 1.00 96.88 78 ALA A C 1
ATOM 639 O O . ALA A 1 78 ? -14.044 6.436 -6.423 1.00 96.88 78 ALA A O 1
ATOM 640 N N . ALA A 1 79 ? -12.382 4.924 -6.392 1.00 97.31 79 ALA A N 1
ATOM 641 C CA . ALA A 1 79 ? -11.663 5.565 -5.296 1.00 97.31 79 ALA A CA 1
ATOM 642 C C . ALA A 1 79 ? -11.098 6.931 -5.701 1.00 97.31 79 ALA A C 1
ATOM 644 O O . ALA A 1 79 ? -11.157 7.858 -4.895 1.00 97.31 79 ALA A O 1
ATOM 645 N N . LYS A 1 80 ? -10.595 7.083 -6.936 1.00 96.88 80 LYS A N 1
ATOM 646 C CA . LYS A 1 80 ? -10.117 8.376 -7.452 1.00 96.88 80 LYS A CA 1
ATOM 647 C C . LYS A 1 80 ? -11.253 9.393 -7.558 1.00 96.88 80 LYS A C 1
ATOM 649 O O . LYS A 1 80 ? -11.120 10.492 -7.030 1.00 96.88 80 LYS A O 1
ATOM 654 N N . THR A 1 81 ? -12.375 9.021 -8.174 1.00 96.56 81 THR A N 1
ATOM 655 C CA . THR A 1 81 ? -13.545 9.897 -8.314 1.00 96.56 81 THR A CA 1
ATOM 656 C C . THR A 1 81 ? -14.062 10.346 -6.951 1.00 96.56 81 THR A C 1
ATOM 658 O O . THR A 1 81 ? -14.233 11.538 -6.731 1.00 96.56 81 THR A O 1
ATOM 661 N N . MET A 1 82 ? -14.235 9.428 -5.992 1.00 97.25 82 MET A N 1
ATOM 662 C CA . MET A 1 82 ? -14.674 9.807 -4.642 1.00 97.25 82 MET A CA 1
ATOM 663 C C . MET A 1 82 ? -13.642 10.687 -3.930 1.00 97.25 82 MET A C 1
ATOM 665 O O . MET A 1 82 ? -14.012 11.643 -3.263 1.00 97.25 82 MET A O 1
ATOM 669 N N . PHE A 1 83 ? -12.344 10.423 -4.091 1.00 96.62 83 PHE A N 1
ATOM 670 C CA . PHE A 1 83 ? -11.304 11.273 -3.510 1.00 96.62 83 PHE A CA 1
ATOM 671 C C . PHE A 1 83 ? -11.384 12.730 -4.009 1.00 96.62 83 PHE A C 1
ATOM 673 O O . PHE A 1 83 ? -11.152 13.665 -3.236 1.00 96.62 83 PHE A O 1
ATOM 680 N N . GLU A 1 84 ? -11.722 12.922 -5.286 1.00 95.00 84 GLU A N 1
ATOM 681 C CA . GLU A 1 84 ? -11.810 14.232 -5.942 1.00 95.00 84 GLU A CA 1
ATOM 682 C C . GLU A 1 84 ? -13.153 14.938 -5.686 1.00 95.00 84 GLU A C 1
ATOM 684 O O . GLU A 1 84 ? -13.170 16.141 -5.420 1.00 95.00 84 GLU A O 1
ATOM 689 N N . GLU A 1 85 ? -14.263 14.199 -5.729 1.00 96.88 85 GLU A N 1
ATOM 690 C CA . GLU A 1 85 ? -15.623 14.753 -5.756 1.00 96.88 85 GLU A CA 1
ATOM 691 C C . GLU A 1 85 ? -16.382 14.606 -4.425 1.00 96.88 85 GLU A C 1
ATOM 693 O O . GLU A 1 85 ? -17.161 15.489 -4.068 1.00 96.88 85 GLU A O 1
ATOM 698 N N . ASP A 1 86 ? -16.146 13.531 -3.662 1.00 96.31 86 ASP A N 1
ATOM 699 C CA . ASP A 1 86 ? -16.860 13.220 -2.414 1.00 96.31 86 ASP A CA 1
ATOM 700 C C . ASP A 1 86 ? -15.932 12.629 -1.341 1.00 96.31 86 ASP A C 1
ATOM 702 O O . ASP A 1 86 ? -15.881 11.422 -1.067 1.00 96.31 86 ASP A O 1
ATOM 706 N N . LYS A 1 87 ? -15.201 13.527 -0.678 1.00 95.12 87 LYS A N 1
ATOM 707 C CA . LYS A 1 87 ? -14.259 13.162 0.387 1.00 95.12 87 LYS A CA 1
ATOM 708 C C . LYS A 1 87 ? -14.921 12.438 1.558 1.00 95.12 87 LYS A C 1
ATOM 710 O O . LYS A 1 87 ? -14.244 11.667 2.233 1.00 95.12 87 LYS A O 1
ATOM 715 N N . ASN A 1 88 ? -16.205 12.680 1.823 1.00 97.44 88 ASN A N 1
ATOM 716 C CA . ASN A 1 88 ? -16.885 12.057 2.955 1.00 97.44 88 ASN A CA 1
ATOM 717 C C . ASN A 1 88 ? -17.128 10.573 2.683 1.00 97.44 88 ASN A C 1
ATOM 719 O O . ASN A 1 88 ? -16.786 9.742 3.526 1.00 97.44 88 ASN A O 1
ATOM 723 N N . GLU A 1 89 ? -17.645 10.234 1.500 1.00 97.56 89 GLU A N 1
ATOM 724 C CA . GLU A 1 89 ? -17.823 8.834 1.101 1.00 97.56 89 GLU A CA 1
ATOM 725 C C . GLU A 1 89 ? -16.469 8.125 0.959 1.00 97.56 89 GLU A C 1
ATOM 727 O O . GLU A 1 89 ? -16.306 7.001 1.438 1.00 97.56 89 GLU A O 1
ATOM 732 N N . PHE A 1 90 ? -15.454 8.798 0.401 1.00 97.75 90 PHE A N 1
ATOM 733 C CA . PHE A 1 90 ? -14.095 8.253 0.347 1.00 97.75 90 PHE A CA 1
ATOM 734 C C . PHE A 1 90 ? -13.576 7.875 1.744 1.00 97.75 90 PHE A C 1
ATOM 736 O O . PHE A 1 90 ? -13.135 6.746 1.968 1.00 97.75 90 PHE A O 1
ATOM 743 N N . LEU A 1 91 ? -13.670 8.796 2.711 1.00 97.50 91 LEU A N 1
ATOM 744 C CA . LEU A 1 91 ? -13.246 8.545 4.088 1.00 97.50 91 LEU A CA 1
ATOM 745 C C . LEU A 1 91 ? -14.070 7.440 4.747 1.00 97.50 91 LEU A C 1
ATOM 747 O O . LEU A 1 91 ? -13.510 6.628 5.482 1.00 97.50 91 LEU A O 1
ATOM 751 N N . PHE A 1 92 ? -15.375 7.371 4.489 1.00 98.06 92 PHE A N 1
ATOM 752 C CA . PHE A 1 92 ? -16.225 6.298 4.999 1.00 98.06 92 PHE A CA 1
ATOM 753 C C . PHE A 1 92 ? -15.746 4.914 4.521 1.00 98.06 92 PHE A C 1
ATOM 755 O O . PHE A 1 92 ? -15.605 3.985 5.327 1.00 98.06 92 PHE A O 1
ATOM 762 N N . ARG A 1 93 ? -15.408 4.784 3.232 1.00 97.69 93 ARG A N 1
ATOM 763 C CA . ARG A 1 93 ? -14.858 3.548 2.648 1.00 97.69 93 ARG A CA 1
ATOM 764 C C . ARG A 1 93 ? -13.487 3.195 3.219 1.00 97.69 93 ARG A C 1
ATOM 766 O O . ARG A 1 93 ? -13.282 2.054 3.624 1.00 97.69 93 ARG A O 1
ATOM 773 N N . VAL A 1 94 ? -12.582 4.168 3.333 1.00 97.19 94 VAL A N 1
ATOM 774 C CA . VAL A 1 94 ? -11.252 3.960 3.936 1.00 97.19 94 VAL A CA 1
ATOM 775 C C . VAL A 1 94 ? -11.368 3.496 5.389 1.00 97.19 94 VAL A C 1
ATOM 777 O O . VAL A 1 94 ? -10.732 2.517 5.774 1.00 97.19 94 VAL A O 1
ATOM 780 N N . ASN A 1 95 ? -12.219 4.141 6.194 1.00 97.44 95 ASN A N 1
ATOM 781 C CA . ASN A 1 95 ? -12.447 3.738 7.586 1.00 97.44 95 ASN A CA 1
ATOM 782 C C . ASN A 1 95 ? -13.037 2.328 7.694 1.00 97.44 95 ASN A C 1
ATOM 784 O O . ASN A 1 95 ? -12.735 1.610 8.647 1.00 97.44 95 ASN A O 1
ATOM 788 N N . SER A 1 96 ? -13.845 1.912 6.718 1.00 96.94 96 SER A N 1
ATOM 789 C CA . SER A 1 96 ? -14.354 0.540 6.655 1.00 96.94 96 SER A CA 1
ATOM 790 C C . SER A 1 96 ? -13.213 -0.466 6.464 1.00 96.94 96 SER A C 1
ATOM 792 O O . SER A 1 96 ? -13.149 -1.439 7.211 1.00 96.94 96 SER A O 1
ATOM 794 N N . CYS A 1 97 ? -12.256 -0.188 5.571 1.00 96.44 97 CYS A N 1
ATOM 795 C CA . CYS A 1 97 ? -11.059 -1.023 5.400 1.00 96.44 97 CYS A CA 1
ATOM 796 C C . CYS A 1 97 ? -10.171 -1.056 6.657 1.00 96.44 97 CYS A C 1
ATOM 798 O O . CYS A 1 97 ? -9.617 -2.100 6.989 1.00 96.44 97 CYS A O 1
ATOM 800 N N . VAL A 1 98 ? -10.028 0.070 7.369 1.00 95.56 98 VAL A N 1
ATOM 801 C CA . VAL A 1 98 ? -9.260 0.127 8.630 1.00 95.56 98 VAL A CA 1
ATOM 802 C C . VAL A 1 98 ? -9.918 -0.723 9.712 1.00 95.56 98 VAL A C 1
ATOM 804 O O . VAL A 1 98 ? -9.240 -1.457 10.420 1.00 95.56 98 VAL A O 1
ATOM 807 N N . ARG A 1 99 ? -11.243 -0.652 9.844 1.00 95.44 99 ARG A N 1
ATOM 808 C CA . ARG A 1 99 ? -11.966 -1.503 10.792 1.00 95.44 99 ARG A CA 1
ATOM 809 C C . ARG A 1 99 ? -11.802 -2.980 10.459 1.00 95.44 99 ARG A C 1
ATOM 811 O O . ARG A 1 99 ? -11.463 -3.757 11.339 1.00 95.44 99 ARG A O 1
ATOM 818 N N . GLU A 1 100 ? -11.986 -3.342 9.192 1.00 94.00 100 GLU A N 1
ATOM 819 C CA . GLU A 1 100 ? -11.825 -4.725 8.748 1.00 94.00 100 GLU A CA 1
ATOM 820 C C . GLU A 1 100 ? -10.405 -5.243 9.012 1.00 94.00 100 GLU A C 1
ATOM 822 O O . GLU A 1 100 ? -10.235 -6.370 9.469 1.00 94.00 100 GLU A O 1
ATOM 827 N N . SER A 1 101 ? -9.369 -4.428 8.789 1.00 91.44 101 SER A N 1
ATOM 828 C CA . SER A 1 101 ? -7.994 -4.855 9.062 1.00 91.44 101 SER A CA 1
ATOM 829 C C . SER A 1 101 ? -7.728 -5.083 10.552 1.00 91.44 101 SER A C 1
ATOM 831 O O . SER A 1 101 ? -6.997 -6.013 10.891 1.00 91.44 101 SER A O 1
ATOM 833 N N . LEU A 1 102 ? -8.350 -4.293 11.435 1.00 90.94 102 LEU A N 1
ATOM 834 C CA . LEU A 1 102 ? -8.275 -4.466 12.888 1.00 90.94 102 LEU A CA 1
ATOM 835 C C . LEU A 1 102 ? -9.031 -5.711 13.367 1.00 90.94 102 LEU A C 1
ATOM 837 O O . LEU 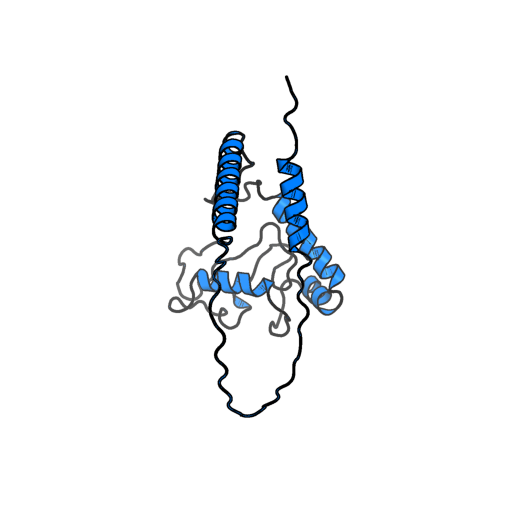A 1 102 ? -8.521 -6.447 14.211 1.00 90.94 102 LEU A O 1
ATOM 841 N N . ASP A 1 103 ? -10.204 -5.980 12.795 1.00 91.25 103 ASP A N 1
ATOM 842 C CA . ASP A 1 103 ? -11.009 -7.160 13.129 1.00 91.25 103 ASP A CA 1
ATOM 843 C C . ASP A 1 103 ? -10.277 -8.464 12.754 1.00 91.25 103 ASP A C 1
ATOM 845 O O . ASP A 1 103 ? -10.413 -9.484 13.428 1.00 91.25 103 ASP A O 1
ATOM 849 N N . ARG A 1 104 ? -9.436 -8.420 11.712 1.00 88.44 104 ARG A N 1
ATOM 850 C CA . ARG A 1 104 ? -8.699 -9.578 11.181 1.00 88.44 104 ARG A CA 1
ATOM 851 C C . ARG A 1 104 ? -7.279 -9.739 11.737 1.00 88.44 104 ARG A C 1
ATOM 853 O O . ARG A 1 104 ? -6.542 -10.595 11.251 1.00 88.44 104 ARG A O 1
ATOM 860 N N . VAL A 1 105 ? -6.873 -8.961 12.748 1.00 87.94 105 VAL A N 1
ATOM 861 C CA . VAL A 1 105 ? -5.492 -8.965 13.290 1.00 87.94 105 VAL A CA 1
ATOM 862 C C . VAL A 1 105 ? -5.023 -10.357 13.718 1.00 87.94 105 VAL A C 1
ATOM 864 O O . VAL A 1 105 ? -3.858 -10.697 13.519 1.00 87.94 105 VAL A O 1
ATOM 867 N N . TYR A 1 106 ? -5.914 -11.167 14.290 1.00 87.69 106 TYR A N 1
ATOM 868 C CA . TYR A 1 106 ? -5.589 -12.506 14.795 1.00 87.69 106 TYR A CA 1
ATOM 869 C C . TYR A 1 106 ? -5.865 -13.627 13.790 1.00 87.69 106 TYR A C 1
ATOM 871 O O . TYR A 1 106 ? -5.613 -14.798 14.079 1.00 87.69 106 TYR A O 1
ATOM 879 N N . GLU A 1 107 ? -6.371 -13.295 12.604 1.00 84.31 107 GLU A N 1
ATOM 880 C CA . GLU A 1 107 ? -6.534 -14.277 11.545 1.00 84.31 107 GLU A CA 1
ATOM 881 C C . GLU A 1 107 ? -5.162 -14.603 10.950 1.00 84.31 107 GLU A C 1
ATOM 883 O O . GLU A 1 107 ? -4.459 -13.735 10.431 1.00 84.31 107 GLU A O 1
ATOM 888 N N . ALA A 1 108 ? -4.768 -15.876 10.991 1.00 67.75 108 ALA A N 1
ATOM 889 C CA . ALA A 1 108 ? -3.566 -16.333 10.306 1.00 67.75 108 ALA A CA 1
ATOM 890 C C . ALA A 1 108 ? -3.805 -16.300 8.787 1.00 67.75 108 ALA A C 1
ATOM 892 O O . ALA A 1 108 ? -4.300 -17.259 8.199 1.00 67.75 108 ALA A O 1
ATOM 893 N N . GLN A 1 109 ? -3.481 -15.173 8.152 1.00 65.25 109 GLN A N 1
ATOM 894 C CA . GLN A 1 109 ? -3.773 -14.956 6.733 1.00 65.25 109 GLN A CA 1
ATOM 895 C C . GLN A 1 109 ? -2.826 -15.707 5.782 1.00 65.25 109 GLN A C 1
ATOM 897 O O . GLN A 1 109 ? -3.185 -15.938 4.629 1.00 65.25 109 GLN A O 1
ATOM 902 N N . ASN A 1 110 ? -1.625 -16.088 6.236 1.00 65.38 110 ASN A N 1
ATOM 903 C CA . ASN A 1 110 ? -0.662 -16.851 5.440 1.00 65.38 110 ASN A CA 1
ATOM 904 C C . ASN A 1 110 ? 0.198 -17.756 6.341 1.00 65.38 110 ASN A C 1
ATOM 906 O O . ASN A 1 110 ? 0.893 -17.261 7.228 1.00 65.38 110 ASN A O 1
ATOM 910 N N . ALA A 1 111 ? 0.177 -19.068 6.085 1.00 63.44 111 ALA A N 1
ATOM 911 C CA . ALA A 1 111 ? 0.977 -20.064 6.805 1.00 63.44 111 ALA A CA 1
ATOM 912 C C . ALA A 1 111 ? 2.497 -19.872 6.632 1.00 63.44 111 ALA A C 1
ATOM 914 O O . ALA A 1 111 ? 3.274 -20.382 7.435 1.00 63.44 111 ALA A O 1
ATOM 915 N N . GLU A 1 112 ? 2.921 -19.129 5.608 1.00 71.88 112 GLU A N 1
ATOM 916 C CA . GLU A 1 112 ? 4.326 -18.829 5.316 1.00 71.88 112 GLU A CA 1
ATOM 917 C C . GLU A 1 112 ? 4.816 -17.527 5.974 1.00 71.88 112 GLU A C 1
ATOM 919 O O . GLU A 1 112 ? 5.999 -17.195 5.888 1.00 71.88 112 GLU A O 1
ATOM 924 N N . CYS A 1 113 ? 3.936 -16.767 6.637 1.00 70.50 113 CYS A N 1
ATOM 925 C CA . CYS A 1 113 ? 4.333 -15.534 7.310 1.00 70.50 113 CYS A CA 1
ATOM 926 C C . CYS A 1 113 ? 4.945 -15.830 8.687 1.00 70.50 113 CYS A C 1
ATOM 928 O O . CYS A 1 113 ? 4.296 -16.406 9.557 1.00 70.50 113 CYS A O 1
ATOM 930 N N . THR A 1 114 ? 6.179 -15.376 8.920 1.00 78.00 114 THR A N 1
ATOM 931 C CA . THR A 1 114 ? 6.875 -15.546 10.211 1.00 78.00 114 THR A CA 1
ATOM 932 C C . THR A 1 114 ? 6.249 -14.722 11.342 1.00 78.00 114 THR A C 1
ATOM 934 O O . THR A 1 114 ? 6.433 -15.036 12.517 1.00 78.00 114 THR A O 1
ATOM 937 N N . LEU A 1 115 ? 5.529 -13.649 11.006 1.00 79.50 115 LEU A N 1
ATOM 938 C CA . LEU A 1 115 ? 4.870 -12.771 11.970 1.00 79.50 115 LEU A CA 1
ATOM 939 C C . LEU A 1 115 ? 3.385 -13.124 12.049 1.00 79.50 115 LEU A C 1
ATOM 941 O O . LEU A 1 115 ? 2.628 -12.858 11.118 1.00 79.50 115 LEU A O 1
ATOM 945 N N . VAL A 1 116 ? 2.982 -13.702 13.180 1.00 83.00 116 VAL A N 1
ATOM 946 C CA . VAL A 1 116 ? 1.590 -14.054 13.478 1.00 83.00 116 VAL A CA 1
ATOM 947 C C . VAL A 1 116 ? 1.201 -13.416 14.802 1.00 83.00 116 VAL A C 1
ATOM 949 O O . VAL A 1 116 ? 1.840 -13.655 15.830 1.00 83.00 116 VAL A O 1
ATOM 952 N N . PHE A 1 117 ? 0.149 -12.604 14.781 1.00 85.06 117 PHE A N 1
ATOM 953 C CA . PHE A 1 117 ? -0.427 -12.050 15.997 1.00 85.06 117 PHE A CA 1
ATOM 954 C C . PHE A 1 117 ? -1.366 -13.073 16.633 1.00 85.06 117 PHE A C 1
ATOM 956 O O . PHE A 1 117 ? -2.067 -13.814 15.950 1.00 85.06 117 PHE A O 1
ATOM 963 N N . THR A 1 118 ? -1.373 -13.115 17.962 1.00 87.94 118 THR A N 1
ATOM 964 C CA . THR A 1 118 ? -2.279 -13.972 18.735 1.00 87.94 118 THR A CA 1
ATOM 965 C C . THR A 1 118 ? -2.989 -13.136 19.778 1.00 87.94 118 THR A C 1
ATOM 967 O O . THR A 1 118 ? -2.441 -12.126 20.234 1.00 87.94 118 THR A O 1
ATOM 970 N N . GLU A 1 119 ? -4.196 -13.557 20.145 1.00 89.12 119 GLU A N 1
ATOM 971 C CA . GLU A 1 119 ? -4.935 -12.915 21.223 1.00 89.12 119 GLU A CA 1
ATOM 972 C C . GLU A 1 119 ? -4.104 -12.892 22.518 1.00 89.12 119 GLU A C 1
ATOM 974 O O . GLU A 1 119 ? -3.312 -13.815 22.773 1.00 89.12 119 GLU A O 1
ATOM 979 N N . PRO A 1 120 ? -4.256 -11.843 23.346 1.00 89.00 120 PRO A N 1
ATOM 980 C CA . PRO A 1 120 ? -3.592 -11.769 24.636 1.00 89.00 120 PRO A CA 1
ATOM 981 C C . PRO A 1 120 ? -3.851 -13.027 25.469 1.00 89.00 120 PRO A C 1
ATOM 983 O O . PRO A 1 120 ? -4.988 -13.446 25.670 1.00 89.00 120 PRO A O 1
ATOM 986 N N . LYS A 1 121 ? -2.777 -13.641 25.967 1.00 90.25 121 LYS A N 1
ATOM 987 C CA . LYS A 1 121 ? -2.858 -14.790 26.872 1.00 90.25 121 LYS A CA 1
ATOM 988 C C . LYS A 1 121 ? -2.917 -14.285 28.314 1.00 90.25 121 LYS A C 1
ATOM 990 O O . LYS A 1 121 ? -2.284 -13.271 28.589 1.00 90.25 121 LYS A O 1
ATOM 995 N N . PRO A 1 122 ? -3.519 -15.028 29.260 1.00 91.12 122 PRO A N 1
ATOM 996 C CA . PRO A 1 122 ? -3.563 -14.619 30.670 1.00 91.12 122 PRO A CA 1
ATOM 997 C C . PRO A 1 122 ? -2.187 -14.287 31.275 1.00 91.12 122 PRO A C 1
ATOM 999 O O . PRO A 1 122 ? -2.053 -13.376 32.079 1.00 91.12 122 PRO A O 1
ATOM 1002 N N . ALA A 1 123 ? -1.120 -14.965 30.834 1.00 89.69 123 ALA A N 1
ATOM 1003 C CA . ALA A 1 123 ? 0.248 -14.667 31.273 1.00 89.69 123 ALA A CA 1
ATOM 1004 C C . ALA A 1 123 ? 0.749 -13.265 30.857 1.00 89.69 123 ALA A C 1
ATOM 1006 O O . ALA A 1 123 ? 1.715 -12.758 31.425 1.00 89.69 123 ALA A O 1
ATOM 1007 N N . HIS A 1 124 ? 0.129 -12.641 29.852 1.00 91.94 124 HIS A N 1
ATOM 1008 C CA . HIS A 1 124 ? 0.455 -11.281 29.433 1.00 91.94 124 HIS A CA 1
ATOM 1009 C C . HIS A 1 124 ? -0.080 -10.242 30.426 1.00 91.94 124 HIS A C 1
ATOM 1011 O O . HIS A 1 124 ? 0.523 -9.177 30.534 1.00 91.94 124 HIS A O 1
ATOM 1017 N N . ASP A 1 125 ? -1.133 -10.544 31.192 1.00 92.00 125 ASP A N 1
ATOM 1018 C CA . ASP A 1 125 ? -1.741 -9.598 32.138 1.00 92.00 125 ASP A CA 1
ATOM 1019 C C . ASP A 1 125 ? -0.743 -9.158 33.210 1.00 92.00 125 ASP A C 1
ATOM 1021 O O . ASP A 1 125 ? -0.637 -7.974 33.526 1.00 92.00 125 ASP A O 1
ATOM 1025 N N . ASP A 1 126 ? 0.054 -10.094 33.725 1.00 92.31 126 ASP A N 1
ATOM 1026 C CA . ASP A 1 126 ? 1.089 -9.805 34.720 1.00 92.31 126 ASP A CA 1
ATOM 1027 C C . ASP A 1 126 ? 2.205 -8.929 34.139 1.00 92.31 126 ASP A C 1
ATOM 1029 O O . ASP A 1 126 ? 2.725 -8.028 34.806 1.00 92.31 126 ASP A O 1
ATOM 1033 N N . VAL A 1 127 ? 2.553 -9.153 32.868 1.00 91.69 127 VAL A N 1
ATOM 1034 C CA . VAL A 1 127 ? 3.543 -8.344 32.149 1.00 91.69 127 VAL A CA 1
ATOM 1035 C C . VAL A 1 127 ? 3.009 -6.931 31.933 1.00 91.69 127 VAL A C 1
ATOM 1037 O O . VAL A 1 127 ? 3.725 -5.972 32.216 1.00 91.69 127 VAL A O 1
ATOM 1040 N N . ILE A 1 128 ? 1.753 -6.794 31.501 1.00 92.44 128 ILE A N 1
ATOM 1041 C CA . ILE A 1 128 ? 1.084 -5.505 31.300 1.00 92.44 128 ILE A CA 1
ATOM 1042 C C . ILE A 1 128 ? 1.016 -4.739 32.622 1.00 92.44 128 ILE A C 1
ATOM 1044 O O . ILE A 1 128 ? 1.482 -3.603 32.686 1.00 92.44 128 ILE A O 1
ATOM 1048 N N . LYS A 1 129 ? 0.525 -5.369 33.698 1.00 93.31 129 LYS A N 1
ATOM 1049 C CA . LYS A 1 129 ? 0.469 -4.765 35.040 1.00 93.31 129 LYS A CA 1
ATOM 1050 C C . LYS A 1 129 ? 1.840 -4.264 35.481 1.00 93.31 129 LYS A C 1
ATOM 1052 O O . LYS A 1 129 ? 1.953 -3.144 35.977 1.00 93.31 129 LYS A O 1
ATOM 1057 N N . ARG A 1 130 ? 2.895 -5.057 35.263 1.00 93.44 130 ARG A N 1
ATOM 1058 C CA . ARG A 1 130 ? 4.267 -4.664 35.603 1.00 93.44 130 ARG A CA 1
ATOM 1059 C C . ARG A 1 130 ? 4.754 -3.476 34.776 1.00 93.44 130 ARG A C 1
ATOM 1061 O O . ARG A 1 130 ? 5.339 -2.565 35.354 1.00 93.44 130 ARG A O 1
ATOM 1068 N N . ILE A 1 131 ? 4.523 -3.478 33.461 1.00 93.56 131 ILE A N 1
ATOM 1069 C CA . ILE A 1 131 ? 4.924 -2.383 32.563 1.00 93.56 131 ILE A CA 1
ATOM 1070 C C . ILE A 1 131 ? 4.223 -1.085 32.974 1.00 93.56 131 ILE A C 1
ATOM 1072 O O . ILE A 1 131 ? 4.887 -0.071 33.184 1.00 93.56 131 ILE A O 1
ATOM 1076 N N . VAL A 1 132 ? 2.902 -1.131 33.162 1.00 94.38 132 VAL A N 1
ATOM 1077 C CA . VAL A 1 132 ? 2.096 0.026 33.577 1.00 94.38 132 VAL A CA 1
ATOM 1078 C C . VAL A 1 132 ? 2.554 0.546 34.940 1.00 94.38 132 VAL A C 1
ATOM 1080 O O . VAL A 1 132 ? 2.768 1.746 35.101 1.00 94.38 132 VAL A O 1
ATOM 1083 N N . TYR A 1 133 ? 2.774 -0.347 35.909 1.00 93.06 133 TYR A N 1
ATOM 1084 C CA . TYR A 1 133 ? 3.257 0.030 37.236 1.00 93.06 133 TYR A CA 1
ATOM 1085 C C . TYR A 1 133 ? 4.632 0.708 37.182 1.00 93.06 133 TYR A C 1
ATOM 1087 O O . TYR A 1 133 ? 4.821 1.766 37.777 1.00 93.06 133 TYR A O 1
ATOM 1095 N N . GLN A 1 134 ? 5.592 0.132 36.453 1.00 91.94 134 GLN A N 1
ATOM 1096 C CA . GLN A 1 134 ? 6.935 0.702 36.316 1.00 91.94 134 GLN A CA 1
ATOM 1097 C C . GLN A 1 134 ? 6.906 2.074 35.642 1.00 91.94 134 GLN A C 1
ATOM 1099 O O . GLN A 1 134 ? 7.593 2.988 36.096 1.00 91.94 134 GLN A O 1
ATOM 1104 N N . HIS A 1 135 ? 6.079 2.239 34.609 1.00 91.69 135 HIS A N 1
ATOM 1105 C CA . HIS A 1 135 ? 5.928 3.517 33.926 1.00 91.69 135 HIS A CA 1
ATOM 1106 C C . HIS A 1 135 ? 5.313 4.587 34.843 1.00 91.69 135 HIS A C 1
ATOM 1108 O O . HIS A 1 135 ? 5.830 5.698 34.928 1.00 91.69 135 HIS A O 1
ATOM 1114 N N . ALA A 1 136 ? 4.289 4.234 35.628 1.00 92.31 136 ALA A N 1
ATOM 1115 C CA . ALA A 1 136 ? 3.700 5.141 36.612 1.00 92.31 136 ALA A CA 1
ATOM 1116 C C . ALA A 1 136 ? 4.707 5.583 37.691 1.00 92.31 136 ALA A C 1
ATOM 1118 O O . ALA A 1 136 ? 4.689 6.738 38.113 1.00 92.31 136 ALA A O 1
ATOM 1119 N N . GLN A 1 137 ? 5.608 4.696 38.128 1.00 91.31 137 GLN A N 1
ATOM 1120 C CA . GLN A 1 137 ? 6.676 5.054 39.071 1.00 91.31 137 GLN A CA 1
ATOM 1121 C C . GLN A 1 137 ? 7.703 6.009 38.448 1.00 91.31 137 GLN A C 1
ATOM 1123 O O . GLN A 1 137 ? 8.128 6.952 39.110 1.00 91.31 137 GLN A O 1
ATOM 1128 N N . GLN A 1 138 ? 8.068 5.811 37.177 1.00 89.25 138 GLN A N 1
ATOM 1129 C CA . GLN A 1 138 ? 8.980 6.707 36.454 1.00 89.25 138 GLN A CA 1
ATOM 1130 C C . GLN A 1 138 ? 8.391 8.113 36.295 1.00 89.25 138 GLN A C 1
ATOM 1132 O O . GLN A 1 138 ? 9.083 9.092 36.558 1.00 89.25 138 GLN A O 1
ATOM 1137 N N . LEU A 1 139 ? 7.104 8.218 35.942 1.00 88.12 139 LEU A N 1
ATOM 1138 C CA . LEU A 1 139 ? 6.411 9.507 35.841 1.00 88.12 139 LEU A CA 1
ATOM 1139 C C . LEU A 1 139 ? 6.322 10.219 37.198 1.00 88.12 139 LEU A C 1
ATOM 1141 O O . LEU A 1 139 ? 6.528 11.427 37.277 1.00 88.12 139 LEU A O 1
ATOM 1145 N N . ARG A 1 140 ? 6.076 9.475 38.284 1.00 86.00 140 ARG A N 1
ATOM 1146 C CA . ARG A 1 140 ? 6.062 10.028 39.649 1.00 86.00 140 ARG A CA 1
ATOM 1147 C C . ARG A 1 140 ? 7.437 10.503 40.107 1.00 86.00 140 ARG A C 1
ATOM 1149 O O . ARG A 1 140 ? 7.518 11.540 40.749 1.00 86.00 140 ARG A O 1
ATOM 1156 N N . ALA A 1 141 ? 8.499 9.766 39.784 1.00 81.94 141 ALA A N 1
ATOM 1157 C CA . ALA A 1 141 ? 9.864 10.168 40.107 1.00 81.94 141 ALA A CA 1
ATOM 1158 C C . ALA A 1 141 ? 10.278 11.429 39.329 1.00 81.94 141 ALA A C 1
ATOM 1160 O O . ALA A 1 141 ? 10.782 12.367 39.933 1.00 81.94 141 ALA A O 1
ATOM 1161 N N . ALA A 1 142 ? 9.972 11.498 38.028 1.00 79.00 142 ALA A N 1
ATOM 1162 C CA . ALA A 1 142 ? 10.262 12.667 37.193 1.00 79.00 142 ALA A CA 1
ATOM 1163 C C . ALA A 1 142 ? 9.456 13.917 37.601 1.00 79.00 142 ALA A C 1
ATOM 1165 O O . ALA A 1 142 ? 9.967 15.031 37.539 1.00 79.00 142 ALA A O 1
ATOM 1166 N N . GLY A 1 143 ? 8.214 13.746 38.068 1.00 63.28 143 GLY A N 1
ATOM 1167 C CA . GLY A 1 143 ? 7.398 14.843 38.598 1.00 63.28 143 GLY A CA 1
ATOM 1168 C C . GLY A 1 143 ? 7.837 15.358 39.976 1.00 63.28 143 GLY A C 1
ATOM 1169 O O . GLY A 1 143 ? 7.388 16.421 40.392 1.00 63.28 143 GLY A O 1
ATOM 1170 N N . ASN A 1 144 ? 8.707 14.631 40.684 1.00 56.66 144 ASN A N 1
ATOM 1171 C CA . ASN A 1 144 ? 9.154 14.980 42.035 1.00 56.66 144 ASN A CA 1
ATOM 1172 C C . ASN A 1 144 ? 10.515 15.710 42.062 1.00 56.66 144 ASN A C 1
ATOM 1174 O O . ASN A 1 144 ? 10.967 16.095 43.134 1.00 56.66 144 ASN A O 1
ATOM 1178 N N . GLU A 1 145 ? 11.157 15.923 40.906 1.00 54.16 145 GLU A N 1
ATOM 1179 C CA . GLU A 1 145 ? 12.449 16.631 40.784 1.00 54.16 145 GLU A CA 1
ATOM 1180 C C . GLU A 1 145 ? 12.307 18.123 40.394 1.00 54.16 145 GLU A C 1
ATOM 1182 O O . GLU A 1 145 ? 13.304 18.822 40.246 1.00 54.16 145 GLU A O 1
ATOM 1187 N N . GLY A 1 146 ? 11.080 18.648 40.259 1.00 48.19 146 GLY A N 1
ATOM 1188 C CA . GLY A 1 146 ? 10.813 20.041 39.852 1.00 48.19 146 GLY A CA 1
ATOM 1189 C C . GLY A 1 146 ? 10.456 21.024 40.977 1.00 48.19 146 GLY A C 1
ATOM 1190 O O . GLY A 1 146 ? 10.017 22.133 40.684 1.00 48.19 146 GLY A O 1
ATOM 1191 N N . GLY A 1 147 ? 10.581 20.631 42.248 1.00 45.44 147 GLY A N 1
ATOM 1192 C CA . GLY A 1 147 ? 10.051 21.387 43.388 1.00 45.44 147 GLY A CA 1
ATOM 1193 C C . GLY A 1 147 ? 11.055 21.617 44.514 1.00 45.44 147 GLY A C 1
ATOM 1194 O O . GLY A 1 147 ? 10.760 21.273 45.653 1.00 45.44 147 GLY A O 1
ATOM 1195 N N . GLU A 1 148 ? 12.225 22.187 44.223 1.00 39.84 148 GLU A N 1
ATOM 1196 C CA . GLU A 1 148 ? 13.075 22.782 45.263 1.00 39.84 148 GLU A CA 1
ATOM 1197 C C . GLU A 1 148 ? 12.998 24.312 45.193 1.00 39.84 148 GLU A C 1
ATOM 1199 O O . GLU A 1 148 ? 13.707 24.977 44.438 1.00 39.84 148 GLU A O 1
ATOM 1204 N N . ASP A 1 149 ? 12.103 24.848 46.027 1.00 41.31 149 ASP A N 1
ATOM 1205 C CA . ASP A 1 149 ? 12.054 26.241 46.466 1.00 41.31 149 ASP A CA 1
ATOM 1206 C C . ASP A 1 149 ? 13.446 26.711 46.922 1.00 41.31 149 ASP A C 1
ATOM 1208 O O . ASP A 1 149 ? 13.973 26.261 47.941 1.00 41.31 149 ASP A O 1
ATOM 1212 N N . HIS A 1 150 ? 14.022 27.682 46.214 1.00 38.16 150 HIS A N 1
ATOM 1213 C CA . HIS A 1 150 ? 15.091 28.521 46.751 1.00 38.16 150 HIS A CA 1
ATOM 1214 C C . HIS A 1 150 ? 14.507 29.856 47.215 1.00 38.16 150 HIS A C 1
ATOM 1216 O O . HIS A 1 150 ? 14.509 30.864 46.509 1.00 38.16 150 HIS A O 1
ATOM 1222 N N . SER A 1 151 ? 14.036 29.867 48.461 1.00 36.56 151 SER A N 1
ATOM 1223 C CA . SER A 1 151 ? 13.904 31.086 49.252 1.00 36.56 151 SER A CA 1
ATOM 1224 C C . SER A 1 151 ? 15.301 31.587 49.644 1.00 36.56 151 SER A C 1
ATOM 1226 O O . SER A 1 151 ? 15.954 30.999 50.506 1.00 36.56 151 SER A O 1
ATOM 1228 N N . GLY A 1 152 ? 15.759 32.680 49.033 1.00 31.36 152 GLY A N 1
ATOM 1229 C CA . GLY A 1 152 ? 17.024 33.335 49.369 1.00 31.36 152 GLY A CA 1
ATOM 1230 C C . GLY A 1 152 ? 16.950 34.838 49.126 1.00 31.36 152 GLY A C 1
ATOM 1231 O O . GLY A 1 152 ? 17.017 35.300 47.994 1.00 31.36 152 GLY A O 1
ATOM 1232 N N . ALA A 1 153 ? 16.782 35.602 50.204 1.00 32.34 153 ALA A N 1
ATOM 1233 C CA . ALA A 1 153 ? 16.795 37.060 50.204 1.00 32.34 153 ALA A CA 1
ATOM 1234 C C . ALA A 1 153 ? 18.203 37.617 49.918 1.00 32.34 153 ALA A C 1
ATOM 1236 O O . ALA A 1 153 ? 19.177 37.140 50.499 1.00 32.34 153 ALA A O 1
ATOM 1237 N N . GLY A 1 154 ? 18.307 38.687 49.119 1.00 28.30 154 GLY A N 1
ATOM 1238 C CA . GLY A 1 154 ? 19.571 39.411 48.960 1.00 28.30 154 GLY A CA 1
ATOM 1239 C C . GLY A 1 154 ? 19.586 40.518 47.904 1.00 28.30 154 GLY A C 1
ATOM 1240 O O . GLY A 1 154 ? 19.871 40.252 46.751 1.00 28.30 154 GLY A O 1
ATOM 1241 N N . GLN A 1 155 ? 19.392 41.751 48.384 1.00 30.80 155 GLN A N 1
ATOM 1242 C CA . GLN A 1 155 ? 20.003 43.015 47.931 1.00 30.80 155 GLN A CA 1
ATOM 1243 C C . GLN A 1 155 ? 19.554 43.685 46.615 1.00 30.80 155 GLN A C 1
ATOM 1245 O O . GLN A 1 155 ? 19.616 43.150 45.517 1.00 30.80 155 GLN A O 1
ATOM 1250 N N . ARG A 1 156 ? 19.146 44.950 46.799 1.00 34.47 156 ARG A N 1
ATOM 1251 C CA . ARG A 1 156 ? 19.013 45.999 45.788 1.00 34.47 156 ARG A CA 1
ATOM 1252 C C . ARG A 1 156 ? 20.402 46.435 45.322 1.00 34.47 156 ARG A C 1
ATOM 1254 O O . ARG A 1 156 ? 21.189 46.855 46.166 1.00 34.47 156 ARG A O 1
ATOM 1261 N N . GLU A 1 157 ? 20.607 46.490 44.015 1.00 33.34 157 GLU A N 1
ATOM 1262 C CA . GLU A 1 157 ? 21.483 47.469 43.370 1.00 33.34 157 GLU A CA 1
ATOM 1263 C C . GLU A 1 157 ? 20.744 48.042 42.156 1.00 33.34 157 GLU A C 1
ATOM 1265 O O . GLU A 1 157 ? 20.239 47.310 41.307 1.00 33.34 157 GLU A O 1
ATOM 1270 N N . GLU A 1 158 ? 20.618 49.368 42.137 1.00 36.78 158 GLU A N 1
ATOM 1271 C CA . GLU A 1 158 ? 20.224 50.149 40.969 1.00 36.78 158 GLU A CA 1
ATOM 1272 C C . GLU A 1 158 ? 21.445 50.279 40.055 1.00 36.78 158 GLU A C 1
ATOM 1274 O O . GLU A 1 158 ? 22.478 50.773 40.505 1.00 36.78 158 GLU A O 1
ATOM 1279 N N . VAL A 1 159 ? 21.318 49.913 38.777 1.00 34.97 159 VAL A N 1
ATOM 1280 C CA . VAL A 1 159 ? 22.137 50.490 37.704 1.00 34.97 159 VAL A CA 1
ATOM 1281 C C . VAL A 1 159 ? 21.261 50.695 36.472 1.00 34.97 159 VAL A C 1
ATOM 1283 O O . VAL A 1 159 ? 20.624 49.777 35.963 1.00 34.97 159 VAL A O 1
ATOM 1286 N N . ASP A 1 160 ? 21.250 51.950 36.053 1.00 34.09 160 ASP A N 1
ATOM 1287 C CA . ASP A 1 160 ? 20.619 52.547 34.886 1.00 34.09 160 ASP A CA 1
ATOM 1288 C C . ASP A 1 160 ? 21.430 52.231 33.613 1.00 34.09 160 ASP A C 1
ATOM 1290 O O . ASP A 1 160 ? 22.664 52.266 33.650 1.00 34.09 160 ASP A O 1
ATOM 1294 N N . SER A 1 161 ? 20.777 51.926 32.489 1.00 35.59 161 SER A N 1
ATOM 1295 C CA . SER A 1 161 ? 21.252 52.305 31.143 1.00 35.59 161 SER A CA 1
ATOM 1296 C C . SER A 1 161 ? 20.248 51.936 30.048 1.00 35.59 161 SER A C 1
ATOM 1298 O O . SER A 1 161 ? 19.816 50.794 29.901 1.00 35.59 161 SER A O 1
ATOM 1300 N N . ASP A 1 162 ? 19.928 52.963 29.270 1.00 32.94 162 ASP A N 1
ATOM 1301 C CA . ASP A 1 162 ? 19.206 52.982 28.005 1.00 32.94 162 ASP A CA 1
ATOM 1302 C C . ASP A 1 162 ? 19.656 51.907 26.996 1.00 32.94 162 ASP A C 1
ATOM 1304 O O . ASP A 1 162 ? 20.852 51.676 26.828 1.00 32.94 162 ASP A O 1
ATOM 1308 N N . ALA A 1 163 ? 18.714 51.344 26.227 1.00 35.44 163 ALA A N 1
ATOM 1309 C CA . ALA A 1 163 ? 18.569 51.658 24.795 1.00 35.44 163 ALA A CA 1
ATOM 1310 C C . ALA A 1 163 ? 17.689 50.643 24.031 1.00 35.44 163 ALA A C 1
ATOM 1312 O O . ALA A 1 163 ? 17.903 49.438 24.054 1.00 35.44 163 ALA A O 1
ATOM 1313 N N . GLU A 1 164 ? 16.754 51.235 23.288 1.00 38.44 164 GLU A N 1
ATOM 1314 C CA . GLU A 1 164 ? 16.278 50.865 21.949 1.00 38.44 164 GLU A CA 1
ATOM 1315 C C . GLU A 1 164 ? 15.380 49.630 21.728 1.00 38.44 164 GLU A C 1
ATOM 1317 O O . GLU A 1 164 ? 15.741 48.462 21.815 1.00 38.44 164 GLU A O 1
ATOM 1322 N N . ARG A 1 165 ? 14.152 50.003 21.348 1.00 35.88 165 ARG A N 1
ATOM 1323 C CA . ARG A 1 165 ? 13.125 49.255 20.629 1.00 35.88 165 ARG A CA 1
ATOM 1324 C C . ARG A 1 165 ? 13.683 48.674 19.331 1.00 35.88 165 ARG A C 1
ATOM 1326 O O . ARG A 1 165 ? 14.343 49.402 18.605 1.00 35.88 165 ARG A O 1
ATOM 1333 N N . ASP A 1 166 ? 13.232 47.475 18.978 1.00 35.22 166 ASP A N 1
ATOM 1334 C CA . ASP A 1 166 ? 12.727 47.241 17.627 1.00 35.22 166 ASP A CA 1
ATOM 1335 C C . ASP A 1 166 ? 11.607 46.191 17.621 1.00 35.22 166 ASP A C 1
ATOM 1337 O O . ASP A 1 166 ? 11.610 45.199 18.348 1.00 35.22 166 ASP A O 1
ATOM 1341 N N . ASP A 1 167 ? 10.602 46.531 16.826 1.00 36.97 167 ASP A N 1
ATOM 1342 C CA . ASP A 1 167 ? 9.254 45.994 16.689 1.00 36.97 167 ASP A CA 1
ATOM 1343 C C . ASP A 1 167 ? 9.205 44.978 15.540 1.00 36.97 167 ASP A C 1
ATOM 1345 O O . ASP A 1 167 ? 9.513 45.342 14.407 1.00 36.97 167 ASP A O 1
ATOM 1349 N N . VAL A 1 168 ? 8.794 43.726 15.798 1.00 39.91 168 VAL A N 1
ATOM 1350 C CA . VAL A 1 168 ? 8.302 42.813 14.747 1.00 39.91 168 VAL A CA 1
ATOM 1351 C C . VAL A 1 168 ? 7.176 41.912 15.280 1.00 39.91 168 VAL A C 1
ATOM 1353 O O . VAL A 1 168 ? 7.403 40.842 15.834 1.00 39.91 168 VAL A O 1
ATOM 1356 N N . GLY A 1 169 ? 5.944 42.383 15.076 1.00 33.31 169 GLY A N 1
ATOM 1357 C CA . GLY A 1 169 ? 4.745 41.640 14.653 1.00 33.31 169 GLY A CA 1
ATOM 1358 C C . GLY A 1 169 ? 4.559 40.164 15.038 1.00 33.31 169 GLY A C 1
ATOM 1359 O O . GLY A 1 169 ? 5.009 39.261 14.336 1.00 33.31 169 GLY A O 1
ATOM 1360 N N . MET A 1 170 ? 3.718 39.954 16.052 1.00 32.03 170 MET A N 1
ATOM 1361 C CA . MET A 1 170 ? 3.018 38.709 16.392 1.00 32.03 170 MET A CA 1
ATOM 1362 C C . MET A 1 170 ? 2.131 38.182 15.245 1.00 32.03 170 MET A C 1
ATOM 1364 O O . MET A 1 170 ? 1.306 38.914 14.691 1.00 32.03 170 MET A O 1
ATOM 1368 N N . ARG A 1 171 ? 2.207 36.874 14.977 1.00 38.53 171 ARG A N 1
ATOM 1369 C CA . ARG A 1 171 ? 1.089 36.068 14.462 1.00 38.53 171 ARG A CA 1
ATOM 1370 C C . ARG A 1 171 ? 1.032 34.786 15.291 1.00 38.53 171 ARG A C 1
ATOM 1372 O O . ARG A 1 171 ? 1.889 33.925 15.147 1.00 38.53 171 ARG A O 1
ATOM 1379 N N . GLU A 1 172 ? 0.056 34.728 16.188 1.00 39.97 172 GLU A N 1
ATOM 1380 C CA . GLU A 1 172 ? -0.246 33.579 17.043 1.00 39.97 172 GLU A CA 1
ATOM 1381 C C . GLU A 1 172 ? -0.940 32.487 16.208 1.00 39.97 172 GLU A C 1
ATOM 1383 O O . GLU A 1 172 ? -1.935 32.763 15.529 1.00 39.97 172 GLU A O 1
ATOM 1388 N N . GLU A 1 173 ? -0.417 31.258 16.238 1.00 46.69 173 GLU A N 1
ATOM 1389 C CA . GLU A 1 173 ? -1.167 30.055 15.856 1.00 46.69 173 GLU A CA 1
ATOM 1390 C C . GLU A 1 173 ? -1.861 29.495 17.112 1.00 46.69 173 GLU A C 1
ATOM 1392 O O . GLU A 1 173 ? -1.248 29.501 18.177 1.00 46.69 173 GLU A O 1
ATOM 1397 N N . PRO A 1 174 ? -3.130 29.052 17.043 1.00 38.88 174 PRO A N 1
ATOM 1398 C CA . PRO A 1 174 ? -3.816 28.500 18.206 1.00 38.88 174 PRO A CA 1
ATOM 1399 C C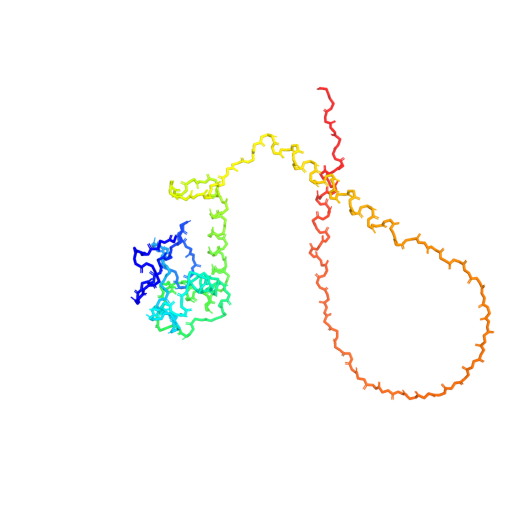 . PRO A 1 174 ? -3.425 27.035 18.460 1.00 38.88 174 PRO A C 1
ATOM 1401 O O . PRO A 1 174 ? -3.624 26.178 17.597 1.00 38.88 174 PRO A O 1
ATOM 1404 N N . ASP A 1 175 ? -2.933 26.771 19.672 1.00 41.91 175 ASP A N 1
ATOM 1405 C CA . ASP A 1 175 ? -2.616 25.447 20.214 1.00 41.91 175 ASP A CA 1
ATOM 1406 C C . ASP A 1 175 ? -3.876 24.566 20.356 1.00 41.91 175 ASP A C 1
ATOM 1408 O O . ASP A 1 175 ? -4.855 24.918 21.023 1.00 41.91 175 ASP A O 1
ATOM 1412 N N . ASP A 1 176 ? -3.855 23.394 19.715 1.00 47.72 176 ASP A N 1
ATOM 1413 C CA . ASP A 1 176 ? -4.891 22.355 19.784 1.00 47.72 176 ASP A CA 1
ATOM 1414 C C . ASP A 1 176 ? -4.601 21.381 20.944 1.00 47.72 176 ASP A C 1
ATOM 1416 O O . ASP A 1 176 ? -4.288 20.207 20.752 1.00 47.72 176 ASP A O 1
ATOM 1420 N N . ASP A 1 177 ? -4.697 21.882 22.178 1.00 44.41 177 ASP A N 1
ATOM 1421 C CA . ASP A 1 177 ? -4.416 21.125 23.413 1.00 44.41 177 ASP A CA 1
ATOM 1422 C C . ASP A 1 177 ? -5.584 20.237 23.893 1.00 44.41 177 ASP A C 1
ATOM 1424 O O . ASP A 1 177 ? -5.545 19.637 24.969 1.00 44.41 177 ASP A O 1
ATOM 1428 N N . ARG A 1 178 ? -6.661 20.098 23.112 1.00 46.84 178 ARG A N 1
ATOM 1429 C CA . ARG A 1 178 ? -7.887 19.418 23.579 1.00 46.84 178 ARG A CA 1
ATOM 1430 C C . ARG A 1 178 ? -7.916 17.902 23.404 1.00 46.84 178 ARG A C 1
ATOM 1432 O O . ARG A 1 178 ? -8.856 17.261 23.880 1.00 46.84 178 ARG A O 1
ATOM 1439 N N . ALA A 1 179 ? -6.926 17.311 22.739 1.00 43.97 179 ALA A N 1
ATOM 1440 C CA . ALA A 1 179 ? -6.886 15.865 22.520 1.00 43.97 179 ALA A CA 1
ATOM 1441 C C . ALA A 1 179 ? -6.255 15.085 23.690 1.00 43.97 179 ALA A C 1
ATOM 1443 O O . ALA A 1 179 ? -6.658 13.949 23.936 1.00 43.97 179 ALA A O 1
ATOM 1444 N N . ALA A 1 180 ? -5.325 15.688 24.440 1.00 43.38 180 ALA A N 1
ATOM 1445 C CA . ALA A 1 180 ? -4.547 14.988 25.467 1.00 43.38 180 ALA A CA 1
ATOM 1446 C C . ALA A 1 180 ? -5.338 14.707 26.762 1.00 43.38 180 ALA A C 1
ATOM 1448 O O . ALA A 1 180 ? -5.209 13.634 27.346 1.00 43.38 180 ALA A O 1
ATOM 1449 N N . GLU A 1 181 ? -6.242 15.602 27.174 1.00 43.06 181 GLU A N 1
ATOM 1450 C CA . GLU A 1 181 ? -6.979 15.454 28.446 1.00 43.06 181 GLU A CA 1
ATOM 1451 C C . GLU A 1 181 ? -7.956 14.263 28.469 1.00 43.06 181 GLU A C 1
ATOM 1453 O O . GLU A 1 181 ? -8.382 13.798 29.532 1.00 43.06 181 GLU A O 1
ATOM 1458 N N . ARG A 1 182 ? -8.353 13.752 27.298 1.00 47.66 182 ARG A N 1
ATOM 1459 C CA . ARG A 1 182 ? -9.410 12.737 27.198 1.00 47.66 182 ARG A CA 1
ATOM 1460 C C . ARG A 1 182 ? -8.917 11.315 27.487 1.00 47.66 182 ARG A C 1
ATOM 1462 O O . ARG A 1 182 ? -9.737 10.463 27.847 1.00 47.66 182 ARG A O 1
ATOM 1469 N N . ASP A 1 183 ? -7.616 11.069 27.368 1.00 51.34 183 ASP A N 1
ATOM 1470 C CA . ASP A 1 183 ? -7.016 9.752 27.599 1.00 51.34 183 ASP A CA 1
ATOM 1471 C C . ASP A 1 183 ? -6.552 9.567 29.053 1.00 51.34 183 ASP A C 1
ATOM 1473 O O .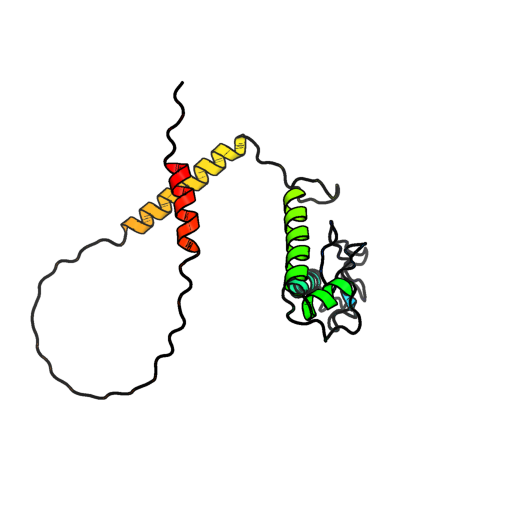 ASP A 1 183 ? -6.750 8.490 29.627 1.00 51.34 183 ASP A O 1
ATOM 1477 N N . ASP A 1 184 ? -6.112 10.640 29.716 1.00 52.66 184 ASP A N 1
ATOM 1478 C CA . ASP A 1 184 ? -5.755 10.622 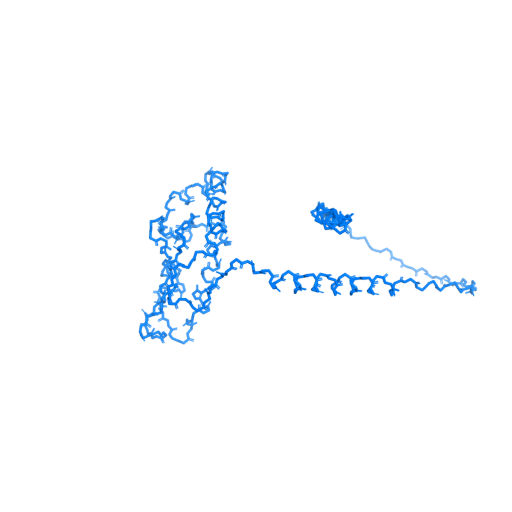31.142 1.00 52.66 184 ASP A CA 1
ATOM 1479 C C . ASP A 1 184 ? -6.963 10.336 32.048 1.00 52.66 184 ASP A C 1
ATOM 1481 O O . ASP A 1 184 ? -6.869 9.600 33.037 1.00 52.66 184 ASP A O 1
ATOM 1485 N N . ALA A 1 185 ? -8.143 10.842 31.674 1.00 49.19 185 ALA A N 1
ATOM 1486 C CA . ALA A 1 185 ? -9.383 10.586 32.406 1.00 49.19 185 ALA A CA 1
ATOM 1487 C C . ALA A 1 185 ? -9.794 9.101 32.375 1.00 49.19 185 ALA A C 1
ATOM 1489 O O . ALA A 1 185 ? -10.347 8.585 33.350 1.00 49.19 185 ALA A O 1
ATOM 1490 N N . LYS A 1 186 ? -9.504 8.387 31.278 1.00 52.84 186 LYS A N 1
ATOM 1491 C CA . LYS A 1 186 ? -9.805 6.951 31.151 1.00 52.84 186 LYS A CA 1
ATOM 1492 C C . LYS A 1 186 ? -8.803 6.088 31.913 1.00 52.84 186 LYS A C 1
ATOM 1494 O O . LYS A 1 186 ? -9.211 5.102 32.527 1.00 52.84 186 LYS A O 1
ATOM 1499 N N . LEU A 1 187 ? -7.524 6.472 31.921 1.00 45.88 187 LEU A N 1
ATOM 1500 C CA . LEU A 1 187 ? -6.496 5.781 32.704 1.00 45.88 187 LEU A CA 1
ATOM 1501 C C . LEU A 1 187 ? -6.749 5.905 34.212 1.00 45.88 187 LEU A C 1
ATOM 1503 O O . LEU A 1 187 ? -6.680 4.906 34.928 1.00 45.88 187 LEU A O 1
ATOM 1507 N N . ASN A 1 188 ? -7.115 7.095 34.694 1.00 49.59 188 ASN A N 1
ATOM 1508 C CA . ASN A 1 188 ? -7.424 7.293 36.112 1.00 49.59 188 ASN A CA 1
ATOM 1509 C C . ASN A 1 188 ? -8.674 6.519 36.559 1.00 49.59 188 ASN A C 1
ATOM 1511 O O . ASN A 1 188 ? -8.685 5.960 37.655 1.00 49.59 188 ASN A O 1
ATOM 1515 N N . ALA A 1 189 ? -9.699 6.405 35.708 1.00 59.22 189 ALA A N 1
ATOM 1516 C CA . ALA A 1 189 ? -10.886 5.604 36.017 1.00 59.22 189 ALA A CA 1
ATOM 1517 C C . ALA A 1 189 ? -10.576 4.096 36.138 1.00 59.22 189 ALA A C 1
ATOM 1519 O O . ALA A 1 189 ? -11.158 3.409 36.980 1.00 59.22 189 ALA A O 1
ATOM 1520 N N . PHE A 1 190 ? -9.629 3.585 35.343 1.00 54.62 190 PHE A N 1
ATOM 1521 C CA . PHE A 1 190 ? -9.176 2.193 35.426 1.00 54.62 190 PHE A CA 1
ATOM 1522 C C . PHE A 1 190 ? -8.358 1.922 36.700 1.00 54.62 190 PHE A C 1
ATOM 1524 O O . PHE A 1 190 ? -8.534 0.889 37.339 1.00 54.62 190 PHE A O 1
ATOM 1531 N N . LEU A 1 191 ? -7.513 2.872 37.115 1.00 55.16 191 LEU A N 1
ATOM 1532 C CA . LEU A 1 191 ? -6.658 2.742 38.302 1.00 55.16 191 LEU A CA 1
ATOM 1533 C C . LEU A 1 191 ? -7.401 2.928 39.639 1.00 55.16 191 LEU A C 1
ATOM 1535 O O . LEU A 1 191 ? -6.898 2.493 40.674 1.00 55.16 191 LEU A O 1
ATOM 1539 N N . SER A 1 192 ? -8.580 3.559 39.638 1.00 55.03 192 SER A N 1
ATOM 1540 C CA . SER A 1 192 ? -9.381 3.814 40.849 1.00 55.03 192 SER A CA 1
ATOM 1541 C C . SER A 1 192 ? -10.462 2.770 41.147 1.00 55.03 192 SER A C 1
ATOM 1543 O O . SER A 1 192 ? -11.194 2.936 42.123 1.00 55.03 192 SER A O 1
ATOM 1545 N N . SER A 1 193 ? -10.589 1.703 40.356 1.00 51.94 193 SER A N 1
ATOM 1546 C CA . SER A 1 193 ? -11.580 0.654 40.630 1.00 51.94 193 SER A CA 1
ATOM 1547 C C . SER A 1 193 ? -11.105 -0.255 41.779 1.00 51.94 193 SER A C 1
ATOM 1549 O O . SER A 1 193 ? -10.048 -0.870 41.646 1.00 51.94 193 SER A O 1
ATOM 1551 N N . PRO A 1 194 ? -11.832 -0.356 42.910 1.00 56.00 194 PRO A N 1
ATOM 1552 C CA . PRO A 1 194 ? -11.483 -1.294 43.973 1.00 56.00 194 PRO A CA 1
ATOM 1553 C C . PRO A 1 194 ? -11.799 -2.738 43.554 1.00 56.00 194 PRO A C 1
ATOM 1555 O O . PRO A 1 194 ? -12.857 -2.999 42.977 1.00 56.00 194 PRO A O 1
ATOM 1558 N N . ASP A 1 195 ? -10.891 -3.665 43.875 1.00 54.69 195 ASP A N 1
ATOM 1559 C CA . ASP A 1 195 ? -11.075 -5.106 43.663 1.00 54.69 195 ASP A CA 1
ATOM 1560 C C . ASP A 1 195 ? -12.396 -5.596 44.296 1.00 54.69 195 ASP A C 1
ATOM 1562 O O . ASP A 1 195 ? -12.671 -5.287 45.466 1.00 54.69 195 ASP A O 1
ATOM 1566 N N . PRO A 1 196 ? -13.217 -6.388 43.579 1.00 43.19 196 PRO A N 1
ATOM 1567 C CA . PRO A 1 196 ? -14.369 -7.041 44.179 1.00 43.19 196 PRO A CA 1
ATOM 1568 C C . PRO A 1 196 ? -13.876 -8.066 45.205 1.00 43.19 196 PRO A C 1
ATOM 1570 O O . PRO A 1 196 ? -13.102 -8.973 44.902 1.00 43.19 196 PRO A O 1
ATOM 1573 N N . SER A 1 197 ? -14.296 -7.880 46.451 1.00 53.34 197 SER A N 1
ATOM 1574 C CA . SER A 1 197 ? -13.880 -8.697 47.584 1.00 53.34 197 SER A CA 1
ATOM 1575 C C . SER A 1 197 ? -14.617 -10.041 47.601 1.00 53.34 197 SER A C 1
ATOM 1577 O O . SER A 1 197 ? -15.845 -10.056 47.593 1.00 53.34 197 SER A O 1
ATOM 1579 N N . SER A 1 198 ? -13.822 -11.102 47.809 1.00 43.94 198 SER A N 1
ATOM 1580 C CA . SER A 1 198 ? -14.153 -12.505 48.162 1.00 43.94 198 SER A CA 1
ATOM 1581 C C . SER A 1 198 ? -14.621 -13.440 47.048 1.00 43.94 198 SER A C 1
ATOM 1583 O O . SER A 1 198 ? -15.738 -13.262 46.523 1.00 43.94 198 SER A O 1
#

Radius of gyration: 27.86 Å; chains: 1; bounding box: 40×73×67 Å

Secondary structure (DSSP, 8-state):
-B--TTTTSTT-PPBEE-SS----TTB-TTT-EE-GGGSGGGSS--TTT--HHHHHHHHHHHHH-S--TT-SS-S-HHHHHHHHH-HHHHHHHHHHHHHHHHHTTTS---TT-S----PPPHHHHHHHHHHHHHHHHHHHHHHTSS-------------------------PPPP-TTTTHHHHHHHHHHHTPPPPP-

InterPro domains:
  IPR000608 Ubiquitin-conjugating (UBC), catalytic core domain [PS50127] (1-103)
  IPR016135 Ubiquitin-conjugating enzyme/RWD-like [G3DSA:3.10.110.10] (1-113)
  IPR016135 Ubiquitin-conjugating enzyme/RWD-like [SSF54495] (12-102)

Sequence (198 aa):
MNLPLLYNDENTHPEISFNPPIFNPLVDPVTGALDLKMDESLKEWQPERHFIVTAVTFLKKIFYMKDYNGFPQVANEAAKTMFEEDKNEFLFRVNSCVRESLDRVYEAQNAECTLVFTEPKPAHDDVIKRIVYQHAQQLRAAGNEGGEDHSGAGQREEVDSDAERDDVGMREEPDDDRAAERDDAKLNAFLSSPDPSS

Foldseek 3Di:
DAFDPPHLDKQRDGWDADVVAALFQQAARHGRTHDQCQDVVRVIRHSVPDDVVNVVVVVVVRVVDPADPSGPHTNDPPLRCCSVPPVPVNVVRRVVVVVVCVVCQQPPPDPPDPDHDHDDDPVVVVVVVVVVVVVVVVVVVVVVVPDDDDPDDDDDDDDDDDDDDDDDDDDDDDDPPPPPVVVVVVVVVVVPDDDDDD

Organism: NCBI:txid89044